Protein AF-A0ABD1VLB1-F1 (afdb_monomer_lite)

InterPro domains:
  IPR000634 Serine/threonine dehydratase, pyridoxal-phosphate-binding site [PS00165] (195-209)
  IPR001926 Tryptophan synthase beta chain-like, PALP domain [PF00291] (167-260)
  IPR036052 Tryptophan synthase beta chain-like, PALP domain superfamily [G3DSA:3.40.50.1100] (61-279)
  IPR036052 Tryptophan synthase beta chain-like, PALP domain superfamily [SSF53686] (75-280)
  IPR050214 Cysteine synthase/Cystathionine beta-synthase [PTHR10314] (166-278)

pLDDT: mean 70.91, std 27.97, range [23.25, 98.56]

Radius of gyration: 29.69 Å; chains: 1; bounding box: 82×86×82 Å

Secondary structure (DSSP, 8-state):
--------------------------------PPPPPPP---------PPPP-----------TT--HHHHHHHT-------EEEEETT--TT----EETTS---S-TTS--EEEEE-HHHHTTS-HHHHHHHHHHTTT---TTTTSTTGGGGGGT-TT--TTT---S------EEE-HHHIIIII--SS-EEE-TTSSSSSSTTHHHHHHHHHHHHHHHHTT-S--EEEE--SSHHHHHHHHHHHHHT--EEEEEEGGG--HHHHHHHHHTT-EEEEESS-GGGTTTS----SSTTTTTGGGEEE-EEETTEEE-------

Structure (mmCIF, N/CA/C/O backbone):
data_AF-A0ABD1VLB1-F1
#
_entry.id   AF-A0ABD1VLB1-F1
#
loop_
_atom_site.group_PDB
_atom_site.id
_atom_site.type_symbol
_atom_site.label_atom_id
_atom_site.label_alt_id
_atom_site.label_comp_id
_atom_site.label_asym_id
_atom_site.label_entity_id
_atom_site.label_seq_id
_atom_site.pdbx_PDB_ins_code
_atom_site.Cartn_x
_atom_site.Cartn_y
_atom_site.Cartn_z
_atom_site.occupancy
_atom_site.B_iso_or_equiv
_atom_site.auth_seq_id
_atom_site.auth_comp_id
_atom_site.auth_asym_id
_atom_site.auth_atom_id
_atom_site.pdbx_PDB_model_num
ATOM 1 N N . MET A 1 1 ? -4.307 44.635 50.634 1.00 32.38 1 MET A N 1
ATOM 2 C CA . MET A 1 1 ? -5.731 44.242 50.715 1.00 32.38 1 MET A CA 1
ATOM 3 C C . MET A 1 1 ? -5.901 43.092 49.726 1.00 32.38 1 MET A C 1
ATOM 5 O O . MET A 1 1 ? -5.737 43.337 48.544 1.00 32.38 1 MET A O 1
ATOM 9 N N . ALA A 1 2 ? -5.753 41.829 50.148 1.00 25.34 2 ALA A N 1
ATOM 10 C CA . ALA A 1 2 ? -6.803 40.964 50.728 1.00 25.34 2 ALA A CA 1
ATOM 11 C C . ALA A 1 2 ? -7.961 40.741 49.726 1.00 25.34 2 ALA A C 1
ATOM 13 O O . ALA A 1 2 ? -8.478 41.724 49.220 1.00 25.34 2 ALA A O 1
ATOM 14 N N . ALA A 1 3 ? -8.447 39.541 49.396 1.00 25.23 3 ALA A N 1
ATOM 15 C CA . ALA A 1 3 ? -8.125 38.164 49.770 1.00 25.23 3 ALA A CA 1
ATOM 16 C C . ALA A 1 3 ? -8.857 37.201 48.790 1.00 25.23 3 ALA A C 1
ATOM 18 O O . ALA A 1 3 ? -9.886 37.566 48.225 1.00 25.23 3 ALA A O 1
ATOM 19 N N . SER A 1 4 ? -8.347 35.976 48.607 1.00 25.20 4 SER A N 1
ATOM 20 C CA . SER A 1 4 ? -9.133 34.768 48.235 1.00 25.20 4 SER A CA 1
ATOM 21 C C . SER A 1 4 ? -9.835 34.207 49.507 1.00 25.20 4 SER A C 1
ATOM 23 O O . SER A 1 4 ? -9.760 34.900 50.524 1.00 25.20 4 SER A O 1
ATOM 25 N N . PRO A 1 5 ? -10.383 32.964 49.607 1.00 43.44 5 PRO A N 1
ATOM 26 C CA . PRO A 1 5 ? -10.702 31.887 48.641 1.00 43.44 5 PRO A CA 1
ATOM 27 C C . PRO A 1 5 ? -12.070 31.193 48.942 1.00 43.44 5 PRO A C 1
ATOM 29 O O . PRO A 1 5 ? -12.859 31.738 49.701 1.00 43.44 5 PRO A O 1
ATOM 32 N N . ILE A 1 6 ? -12.323 30.003 48.354 1.00 26.92 6 ILE A N 1
ATOM 33 C CA . ILE A 1 6 ? -13.074 28.797 48.831 1.00 26.92 6 ILE A CA 1
ATOM 34 C C . ILE A 1 6 ? -13.478 28.010 47.543 1.00 26.92 6 ILE A C 1
ATOM 36 O O . ILE A 1 6 ? -14.007 28.629 46.632 1.00 26.92 6 ILE A O 1
ATOM 40 N N . PHE A 1 7 ? -13.247 26.715 47.269 1.00 26.31 7 PHE A N 1
ATOM 41 C CA . PHE A 1 7 ? -12.986 25.484 48.031 1.00 26.31 7 PHE A CA 1
ATOM 42 C C . PHE A 1 7 ? -11.976 24.586 47.269 1.00 26.31 7 PHE A C 1
ATOM 44 O O . PHE A 1 7 ? -12.061 24.433 46.051 1.00 26.31 7 PHE A O 1
ATOM 51 N N . ARG A 1 8 ? -11.059 23.940 48.005 1.00 25.89 8 ARG A N 1
ATOM 52 C CA . ARG A 1 8 ? -10.262 22.770 47.579 1.00 25.89 8 ARG A CA 1
ATOM 53 C C . ARG A 1 8 ? -11.066 21.486 47.825 1.00 25.89 8 ARG A C 1
ATOM 55 O O . ARG A 1 8 ? -11.738 21.401 48.848 1.00 25.89 8 ARG A O 1
ATOM 62 N N . SER A 1 9 ? -10.876 20.450 47.008 1.00 25.88 9 SER A N 1
ATOM 63 C CA . SER A 1 9 ? -10.980 19.063 47.486 1.00 25.88 9 SER A CA 1
ATOM 64 C C . SER A 1 9 ? -9.734 18.285 47.061 1.00 25.88 9 SER A C 1
ATOM 66 O O . SER A 1 9 ? -9.244 18.420 45.941 1.00 25.88 9 SER A O 1
ATOM 68 N N . SER A 1 10 ? -9.171 17.577 48.033 1.00 26.33 10 SER A N 1
ATOM 69 C CA . SER A 1 10 ? -7.907 16.853 47.989 1.00 26.33 10 SER A CA 1
ATOM 70 C C . SER A 1 10 ? -8.180 15.352 47.910 1.00 26.33 10 SER A C 1
ATOM 72 O O . SER A 1 10 ? -9.083 14.869 48.580 1.00 26.33 10 SER A O 1
ATOM 74 N N . LEU A 1 11 ? -7.297 14.657 47.192 1.00 27.06 11 LEU A N 1
ATOM 75 C CA . LEU A 1 11 ? -6.655 13.395 47.585 1.00 27.06 11 LEU A CA 1
ATOM 76 C C . LEU A 1 11 ? -7.554 12.201 47.958 1.00 27.06 11 LEU A C 1
ATOM 78 O O . LEU A 1 11 ? -8.060 12.101 49.070 1.00 27.06 11 LEU A O 1
ATOM 82 N N . LEU A 1 12 ? -7.551 11.192 47.085 1.00 27.16 12 LEU A N 1
ATOM 83 C CA . LEU A 1 12 ? -7.692 9.787 47.472 1.00 27.16 12 LEU A CA 1
ATOM 84 C C . LEU A 1 12 ? -6.488 9.014 46.917 1.00 27.16 12 LEU A C 1
ATOM 86 O O . LEU A 1 12 ? -6.507 8.513 45.797 1.00 27.16 12 LEU A O 1
ATOM 90 N N . SER A 1 13 ? -5.421 8.958 47.717 1.00 27.66 13 SER A N 1
ATOM 91 C CA . SER A 1 13 ? -4.411 7.898 47.635 1.00 27.66 13 SER A CA 1
ATOM 92 C C . SER A 1 13 ? -4.913 6.696 48.444 1.00 27.66 13 SER A C 1
ATOM 94 O O . SER A 1 13 ? -5.406 6.901 49.555 1.00 27.66 13 SER A O 1
ATOM 96 N N . PRO A 1 14 ? -4.772 5.451 47.964 1.00 29.88 14 PRO A N 1
ATOM 97 C CA . PRO A 1 14 ? -5.125 4.276 48.749 1.00 29.88 14 PRO A CA 1
ATOM 98 C C . PRO A 1 14 ? -3.995 3.945 49.735 1.00 29.88 14 PRO A C 1
ATOM 100 O O . PRO A 1 14 ? -2.895 3.566 49.335 1.00 29.88 14 PRO A O 1
ATOM 103 N N . GLN A 1 15 ? -4.261 4.095 51.035 1.00 27.31 15 GLN A N 1
ATOM 104 C CA . GLN A 1 15 ? -3.418 3.540 52.094 1.00 27.31 15 GLN A CA 1
ATOM 105 C C . GLN A 1 15 ? -3.860 2.108 52.417 1.00 27.31 15 GLN A C 1
ATOM 107 O O . GLN A 1 15 ? -5.007 1.856 52.777 1.00 27.31 15 GLN A O 1
ATOM 112 N N . LEU A 1 16 ? -2.908 1.187 52.278 1.00 24.62 16 LEU A N 1
ATOM 113 C CA . LEU A 1 16 ? -2.944 -0.190 52.757 1.00 24.62 16 LEU A CA 1
ATOM 114 C C . LEU A 1 16 ? -2.903 -0.220 54.292 1.00 24.62 16 LEU A C 1
ATOM 116 O O . LEU A 1 16 ? -2.012 0.379 54.893 1.00 24.62 16 LEU A O 1
ATOM 120 N N . LEU A 1 17 ? -3.802 -0.988 54.910 1.00 26.53 17 LEU A N 1
ATOM 121 C CA . LEU A 1 17 ? -3.629 -1.518 56.265 1.00 26.53 17 LEU A CA 1
ATOM 122 C C . LEU A 1 17 ? -3.868 -3.041 56.262 1.00 26.53 17 LEU A C 1
ATOM 124 O O . LEU A 1 17 ? -4.648 -3.531 55.443 1.00 26.53 17 LEU A O 1
ATOM 128 N N . PRO A 1 18 ? -3.158 -3.798 57.119 1.00 28.73 18 PRO A N 1
ATOM 129 C CA . PRO A 1 18 ? -2.940 -5.231 56.951 1.00 28.73 18 PRO A CA 1
ATOM 130 C C . PRO A 1 18 ? -4.038 -6.069 57.616 1.00 28.73 18 PRO A C 1
ATOM 132 O O . PRO A 1 18 ? -4.542 -5.708 58.679 1.00 28.73 18 PRO A O 1
ATOM 135 N N . TYR A 1 19 ? -4.356 -7.234 57.043 1.00 24.16 19 TYR A N 1
ATOM 136 C CA . TYR A 1 19 ? -5.134 -8.251 57.750 1.00 24.16 19 TYR A CA 1
ATOM 137 C C . TYR A 1 19 ? -4.599 -9.664 57.509 1.00 24.16 19 TYR A C 1
ATOM 139 O O . TYR A 1 19 ? -4.147 -10.020 56.423 1.00 24.16 19 TYR A O 1
ATOM 147 N N . HIS A 1 20 ? -4.616 -10.415 58.604 1.00 25.84 20 HIS A N 1
ATOM 148 C CA . HIS A 1 20 ? -3.949 -11.678 58.862 1.00 25.84 20 HIS A CA 1
ATOM 149 C C . HIS A 1 20 ? -4.422 -12.863 58.012 1.00 25.84 20 HIS A C 1
ATOM 151 O O . HIS A 1 20 ? -5.587 -12.998 57.645 1.00 25.84 20 HIS A O 1
ATOM 157 N N . SER A 1 21 ? -3.476 -13.783 57.827 1.00 23.25 21 SER A N 1
ATOM 158 C CA . SER A 1 21 ? -3.630 -15.160 57.372 1.00 23.25 21 SER A CA 1
ATOM 159 C C . SER A 1 21 ? -4.650 -15.963 58.189 1.00 23.25 21 SER A C 1
ATOM 161 O O . SER A 1 21 ? -4.484 -16.121 59.398 1.00 23.25 21 SER A O 1
ATOM 163 N N . SER A 1 22 ? -5.612 -16.595 57.517 1.00 24.44 22 SER A N 1
ATOM 164 C CA . SER A 1 22 ? -6.104 -17.913 57.930 1.00 24.44 22 SER A CA 1
ATOM 165 C C . SER A 1 22 ? -6.607 -18.699 56.718 1.00 24.44 22 SER A C 1
ATOM 167 O O . SER A 1 22 ? -7.451 -18.260 55.943 1.00 24.44 22 SER A O 1
ATOM 169 N N . THR A 1 23 ? -5.987 -19.856 56.543 1.00 24.47 23 THR A N 1
ATOM 170 C CA . THR A 1 23 ? -6.319 -20.946 55.635 1.00 24.47 23 THR A CA 1
ATOM 171 C C . THR A 1 23 ? -7.660 -21.562 56.019 1.00 24.47 23 THR A C 1
ATOM 173 O O . THR A 1 23 ? -7.809 -21.998 57.152 1.00 24.47 23 THR A O 1
ATOM 176 N N . THR A 1 24 ? -8.600 -21.689 55.080 1.00 28.08 24 THR A N 1
ATOM 177 C CA . THR A 1 24 ? -9.495 -22.857 55.021 1.00 28.08 24 THR A CA 1
ATOM 178 C C . THR A 1 24 ? -9.972 -23.113 53.595 1.00 28.08 24 THR A C 1
ATOM 180 O O . THR A 1 24 ? -10.306 -22.216 52.828 1.00 28.08 24 THR A O 1
ATOM 183 N N . ASP A 1 25 ? -9.933 -24.396 53.287 1.00 26.25 25 ASP A N 1
ATOM 184 C CA . ASP A 1 25 ? -10.096 -25.096 52.029 1.00 26.25 25 ASP A CA 1
ATOM 185 C C . ASP A 1 25 ? -11.586 -25.384 51.779 1.00 26.25 25 ASP A C 1
ATOM 187 O O . ASP A 1 25 ? -12.207 -26.026 52.626 1.00 26.25 25 ASP A O 1
ATOM 191 N N . LYS A 1 26 ? -12.179 -24.908 50.671 1.00 28.83 26 LYS A N 1
ATOM 192 C CA . LYS A 1 26 ? -13.489 -25.382 50.170 1.00 28.83 26 LYS A CA 1
ATOM 193 C C . LYS A 1 26 ? -13.595 -25.245 48.648 1.00 28.83 26 LYS A C 1
ATOM 195 O O . LYS A 1 26 ? -13.744 -24.151 48.109 1.00 28.83 26 LYS A O 1
ATOM 200 N N . SER A 1 27 ? -13.566 -26.390 47.977 1.00 27.72 27 SER A N 1
ATOM 201 C CA . SER A 1 27 ? -13.935 -26.588 46.575 1.00 27.72 27 SER A CA 1
ATOM 202 C C . SER A 1 27 ? -15.447 -26.403 46.350 1.00 27.72 27 SER A C 1
ATOM 204 O O . SER A 1 27 ? -16.240 -26.804 47.207 1.00 27.72 27 SER A O 1
ATOM 206 N N . PRO A 1 28 ? -15.893 -25.868 45.195 1.00 31.62 28 PRO A N 1
ATOM 207 C CA . PRO A 1 28 ? -17.282 -25.985 44.778 1.00 31.62 28 PRO A CA 1
ATOM 208 C C . PRO A 1 28 ? -17.479 -27.057 43.697 1.00 31.62 28 PRO A C 1
ATOM 210 O O . PRO A 1 28 ? -16.759 -27.149 42.705 1.00 31.62 28 PRO A O 1
ATOM 213 N N . SER A 1 29 ? -18.516 -27.843 43.958 1.00 27.47 29 SER A N 1
ATOM 214 C CA . SER A 1 29 ? -19.129 -28.950 43.230 1.00 27.47 29 SER A CA 1
ATOM 215 C C . SER A 1 29 ? -19.282 -28.820 41.710 1.00 27.47 29 SER A C 1
ATOM 217 O O . SER A 1 29 ? -19.722 -27.801 41.180 1.00 27.47 29 SER A O 1
ATOM 219 N N . THR A 1 30 ? -19.065 -29.960 41.058 1.00 27.36 30 THR A N 1
ATOM 220 C CA . THR A 1 30 ? -19.379 -30.335 39.676 1.00 27.36 30 THR A CA 1
ATOM 221 C C . THR A 1 30 ? -20.833 -30.024 39.288 1.00 27.36 30 THR A C 1
ATOM 223 O O . THR A 1 30 ? -21.769 -30.538 39.898 1.00 27.36 30 THR A O 1
ATOM 226 N N . ALA A 1 31 ? -21.035 -29.223 38.240 1.00 30.12 31 ALA A N 1
ATOM 227 C CA . ALA A 1 31 ? -22.346 -29.007 37.631 1.00 30.12 31 ALA A CA 1
ATOM 228 C C . ALA A 1 31 ? -22.668 -30.1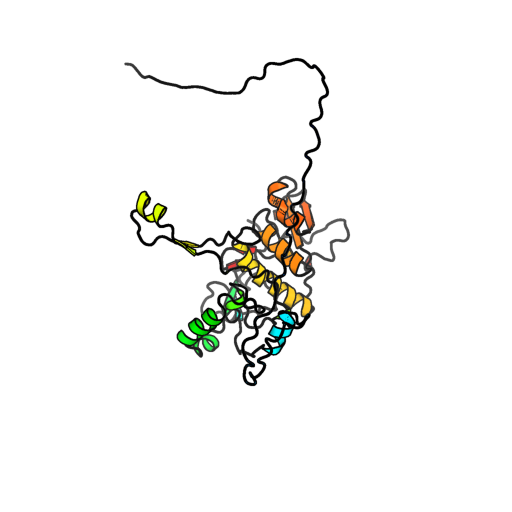44 36.643 1.00 30.12 31 ALA A C 1
ATOM 230 O O . ALA A 1 31 ? -21.953 -30.353 35.662 1.00 30.12 31 ALA A O 1
ATOM 231 N N . HIS A 1 32 ? -23.749 -30.883 36.901 1.00 28.88 32 HIS A N 1
ATOM 232 C CA . HIS A 1 32 ? -24.282 -31.905 36.001 1.00 28.88 32 HIS A CA 1
ATOM 233 C C . HIS A 1 32 ? -25.036 -31.254 34.829 1.00 28.88 32 HIS A C 1
ATOM 235 O O . HIS A 1 32 ? -26.084 -30.644 35.025 1.00 28.88 32 HIS A O 1
ATOM 241 N N . PHE A 1 33 ? -24.531 -31.426 33.606 1.00 26.44 33 PHE A N 1
ATOM 242 C CA . PHE A 1 33 ? -25.241 -31.095 32.366 1.00 26.44 33 PHE A CA 1
ATOM 243 C C . PHE A 1 33 ? -26.007 -32.327 31.860 1.00 26.44 33 PHE A C 1
ATOM 245 O O . PHE A 1 33 ? -25.409 -33.366 31.584 1.00 26.44 33 PHE A O 1
ATOM 252 N N . THR A 1 34 ? -27.329 -32.219 31.725 1.00 28.41 34 THR A N 1
ATOM 253 C CA . THR A 1 34 ? -28.189 -33.223 31.076 1.00 28.41 34 THR A CA 1
ATOM 254 C C . THR A 1 34 ? -28.468 -32.800 29.627 1.00 28.41 34 THR A C 1
ATOM 256 O O . THR A 1 34 ? -28.957 -31.691 29.411 1.00 28.41 34 THR A O 1
ATOM 259 N N . PRO A 1 35 ? -28.174 -33.632 28.609 1.00 28.30 35 PRO A N 1
ATOM 260 C CA . PRO A 1 35 ? -28.477 -33.294 27.223 1.00 28.30 35 PRO A CA 1
ATOM 261 C C . PRO A 1 35 ? -29.924 -33.664 26.862 1.00 28.30 35 PRO A C 1
ATOM 263 O O . PRO A 1 35 ? -30.369 -34.793 27.075 1.00 28.30 35 PRO A O 1
ATOM 266 N N . ILE A 1 36 ? -30.650 -32.714 26.270 1.00 30.36 36 ILE A N 1
ATOM 267 C CA . ILE A 1 36 ? -31.994 -32.910 25.714 1.00 30.36 36 ILE A CA 1
ATOM 268 C C . ILE A 1 36 ? -31.870 -33.689 24.394 1.00 30.36 36 ILE A C 1
ATOM 270 O O . ILE A 1 36 ? -31.273 -33.206 23.433 1.00 30.36 36 ILE A O 1
ATOM 274 N N . LYS A 1 37 ? -32.439 -34.900 24.338 1.00 27.36 37 LYS A N 1
ATOM 275 C CA . LYS A 1 37 ? -32.616 -35.685 23.103 1.00 27.36 37 LYS A CA 1
ATOM 276 C C . LYS A 1 37 ? -33.887 -35.226 22.386 1.00 27.36 37 LYS A C 1
ATOM 278 O O . LYS A 1 37 ? -34.972 -35.337 22.947 1.00 27.36 37 LYS A O 1
ATOM 283 N N . ALA A 1 38 ? -33.760 -34.771 21.142 1.00 27.20 38 ALA A N 1
ATOM 284 C CA . ALA A 1 38 ? -34.899 -34.548 20.257 1.00 27.20 38 ALA A CA 1
ATOM 285 C C . ALA A 1 38 ? -35.359 -35.887 19.655 1.00 27.20 38 ALA A C 1
ATOM 287 O O . ALA A 1 38 ? -34.601 -36.564 18.961 1.00 27.20 38 ALA A O 1
ATOM 288 N N . THR A 1 39 ? -36.596 -36.276 19.945 1.00 27.23 39 THR A N 1
ATOM 289 C CA . THR A 1 39 ? -37.298 -37.417 19.347 1.00 27.23 39 THR A CA 1
ATOM 290 C C . THR A 1 39 ? -38.051 -36.965 18.099 1.00 27.23 39 THR A C 1
ATOM 292 O O . THR A 1 39 ? -38.927 -36.110 18.187 1.00 27.23 39 THR A O 1
ATOM 295 N N . THR A 1 40 ? -37.746 -37.552 16.945 1.00 27.47 40 THR A N 1
ATOM 296 C CA . THR A 1 40 ? -38.545 -37.420 15.719 1.00 27.47 40 THR A CA 1
ATOM 297 C C . THR A 1 40 ? -39.660 -38.463 15.723 1.00 27.47 40 THR A C 1
ATOM 299 O O . THR A 1 40 ? -39.387 -39.657 15.604 1.00 27.47 40 THR A O 1
ATOM 302 N N . SER A 1 41 ? -40.905 -38.016 15.872 1.00 29.23 41 SER A N 1
ATOM 303 C CA . SER A 1 41 ? -42.111 -38.812 15.647 1.00 29.23 41 SER A CA 1
ATOM 304 C C . SER A 1 41 ? -42.373 -38.949 14.145 1.00 29.23 41 SER A C 1
ATOM 306 O O . SER A 1 41 ? -42.524 -37.950 13.441 1.00 29.23 41 SER A O 1
ATOM 308 N N . SER A 1 42 ? -42.403 -40.186 13.663 1.00 30.00 42 SER A N 1
ATOM 309 C CA . SER A 1 42 ? -42.829 -40.572 12.320 1.00 30.00 42 SER A CA 1
ATOM 310 C C . SER A 1 42 ? -44.340 -40.783 12.288 1.00 30.00 42 SER A C 1
ATOM 312 O O . SER A 1 42 ? -44.825 -41.611 13.053 1.00 30.00 42 SER A O 1
ATOM 314 N N . ASP A 1 43 ? -45.038 -40.127 11.363 1.00 30.62 43 ASP A N 1
ATOM 315 C CA . ASP A 1 43 ? -46.378 -40.527 10.916 1.00 30.62 43 ASP A CA 1
ATOM 316 C C . ASP A 1 43 ? -46.487 -40.443 9.376 1.00 30.62 43 ASP A C 1
ATOM 318 O O . ASP A 1 43 ? -45.675 -39.758 8.743 1.00 30.62 43 ASP A O 1
ATOM 322 N N . PRO A 1 44 ? -47.403 -41.209 8.747 1.00 31.80 44 PRO A N 1
ATOM 323 C CA . PRO A 1 44 ? -47.172 -41.791 7.429 1.00 31.80 44 PRO A CA 1
ATOM 324 C C . PRO A 1 44 ? -47.752 -41.006 6.239 1.00 31.80 44 PRO A C 1
ATOM 326 O O . PRO A 1 44 ? -48.791 -40.362 6.310 1.00 31.80 44 PRO A O 1
ATOM 329 N N . ALA A 1 45 ? -47.028 -41.159 5.127 1.00 31.28 45 ALA A N 1
ATOM 330 C CA . ALA A 1 45 ? -47.352 -40.984 3.710 1.00 31.28 45 ALA A CA 1
ATOM 331 C C . ALA A 1 45 ? -48.742 -40.448 3.301 1.00 31.28 45 ALA A C 1
ATOM 333 O O . ALA A 1 45 ? -49.737 -41.171 3.302 1.00 31.28 45 ALA A O 1
ATOM 334 N N . THR A 1 46 ? -48.726 -39.256 2.697 1.00 29.91 46 THR A N 1
ATOM 335 C CA . THR A 1 46 ? -49.719 -38.819 1.706 1.00 29.91 46 THR A CA 1
ATOM 336 C C . THR A 1 46 ? -48.966 -38.390 0.447 1.00 29.91 46 THR A C 1
ATOM 338 O O . THR A 1 46 ? -48.137 -37.485 0.498 1.00 29.91 46 THR A O 1
ATOM 341 N N . THR A 1 47 ? -49.197 -39.072 -0.675 1.00 40.19 47 THR A N 1
ATOM 342 C CA . THR A 1 47 ? -48.528 -38.824 -1.964 1.00 40.19 47 THR A CA 1
ATOM 343 C C . THR A 1 47 ? -49.261 -37.745 -2.769 1.00 40.19 47 THR A C 1
ATOM 345 O O . THR A 1 47 ? -50.464 -37.882 -2.988 1.00 40.19 47 THR A O 1
ATOM 348 N N . PRO A 1 48 ? -48.558 -36.724 -3.291 1.00 33.22 48 PRO A N 1
ATOM 349 C CA . PRO A 1 48 ? -49.008 -35.956 -4.451 1.00 33.22 48 PRO A CA 1
ATOM 350 C C . PRO A 1 48 ? -47.993 -36.032 -5.623 1.00 33.22 48 PRO A C 1
ATOM 352 O O . PRO A 1 48 ? -46.892 -36.557 -5.458 1.00 33.22 48 PRO A O 1
ATOM 355 N N . PRO A 1 49 ? -48.389 -35.612 -6.840 1.00 33.66 49 PRO A N 1
ATOM 356 C CA . PRO A 1 49 ? -48.041 -36.282 -8.096 1.00 33.66 49 PRO A CA 1
ATOM 357 C C . PRO A 1 49 ? -46.662 -35.915 -8.668 1.00 33.66 49 PRO A C 1
ATOM 359 O O . PRO A 1 49 ? -46.084 -34.878 -8.348 1.00 33.66 49 PRO A O 1
ATOM 362 N N . SER A 1 50 ? -46.160 -36.779 -9.560 1.00 33.59 50 SER A N 1
ATOM 363 C CA . SER A 1 50 ? -44.891 -36.633 -10.289 1.00 33.59 50 SER A CA 1
ATOM 364 C C . SER A 1 50 ? -44.724 -35.264 -10.968 1.00 33.59 50 SER A C 1
ATOM 366 O O . SER A 1 50 ? -45.587 -34.879 -11.761 1.00 33.59 50 SER A O 1
ATOM 368 N N . PRO A 1 51 ? -43.583 -34.572 -10.780 1.00 37.28 51 PRO A N 1
ATOM 369 C CA . PRO A 1 51 ? -43.215 -33.440 -11.617 1.00 37.28 51 PRO A CA 1
ATOM 370 C C . PRO A 1 51 ? -42.556 -33.903 -12.927 1.00 37.28 51 PRO A C 1
ATOM 372 O O . PRO A 1 51 ? -41.752 -34.835 -12.951 1.00 37.28 51 PRO A O 1
ATOM 375 N N . ALA A 1 52 ? -42.901 -33.202 -14.009 1.00 35.69 52 ALA A N 1
ATOM 376 C CA . ALA A 1 52 ? -42.294 -33.245 -15.342 1.00 35.69 52 ALA A CA 1
ATOM 377 C C . ALA A 1 52 ? -40.752 -33.085 -15.306 1.00 35.69 52 ALA A C 1
ATOM 379 O O . ALA A 1 52 ? -40.226 -32.550 -14.326 1.00 35.69 52 ALA A O 1
ATOM 380 N N . PRO A 1 53 ? -40.005 -33.507 -16.351 1.00 32.16 53 PRO A N 1
ATOM 381 C CA . PRO A 1 53 ? -38.547 -33.554 -16.304 1.00 32.16 53 PRO A CA 1
ATOM 382 C C . PRO A 1 53 ? -37.968 -32.139 -16.225 1.00 32.16 53 PRO A C 1
ATOM 384 O O . PRO A 1 53 ? -37.884 -31.417 -17.217 1.00 32.16 53 PRO A O 1
ATOM 387 N N . GLN A 1 54 ? -37.569 -31.736 -15.021 1.00 32.00 54 GLN A N 1
ATOM 388 C CA . GLN A 1 54 ? -36.791 -30.529 -14.809 1.00 32.00 54 GLN A CA 1
ATOM 389 C C . GLN A 1 54 ? -35.352 -30.807 -15.239 1.00 32.00 54 GLN A C 1
ATOM 391 O O . GLN A 1 54 ? -34.687 -31.701 -14.715 1.00 32.00 54 GLN A O 1
ATOM 396 N N . SER A 1 55 ? -34.878 -30.025 -16.205 1.00 33.16 55 SER A N 1
ATOM 397 C CA . SER A 1 55 ? -33.470 -29.925 -16.567 1.00 33.16 55 SER A CA 1
ATOM 398 C C . SER A 1 55 ? -32.649 -29.662 -15.307 1.00 33.16 55 SER A C 1
ATOM 400 O O . SER A 1 55 ? -32.749 -28.590 -14.703 1.00 33.16 55 SER A O 1
ATOM 402 N N . SER A 1 56 ? -31.847 -30.642 -14.903 1.00 30.52 56 SER A N 1
ATOM 403 C CA . SER A 1 56 ? -30.919 -30.529 -13.788 1.00 30.52 56 SER A CA 1
ATOM 404 C C . SER A 1 56 ? -29.848 -29.491 -14.124 1.00 30.52 56 SER A C 1
ATOM 406 O O . SER A 1 56 ? -28.781 -29.819 -14.646 1.00 30.52 56 SER A O 1
ATOM 408 N N . ASN A 1 57 ? -30.107 -28.226 -13.793 1.00 36.38 57 ASN A N 1
ATOM 409 C CA . ASN A 1 57 ? -29.038 -27.284 -13.510 1.00 36.38 57 ASN A CA 1
ATOM 410 C C . ASN A 1 57 ? -28.359 -27.786 -12.240 1.00 36.38 57 ASN A C 1
ATOM 412 O O . ASN A 1 57 ? -28.722 -27.416 -11.125 1.00 36.38 57 ASN A O 1
ATOM 416 N N . HIS A 1 58 ? -27.396 -28.690 -12.424 1.00 35.47 58 HIS A N 1
ATOM 417 C CA . HIS A 1 58 ? -26.415 -29.011 -11.410 1.00 35.47 58 HIS A CA 1
ATOM 418 C C . HIS A 1 58 ? -25.807 -27.687 -10.946 1.00 35.47 58 HIS A C 1
ATOM 420 O O . HIS A 1 58 ? -24.957 -27.107 -11.624 1.00 35.47 58 HIS A O 1
ATOM 426 N N . LEU A 1 59 ? -26.244 -27.214 -9.777 1.00 39.81 59 LEU A N 1
ATOM 427 C CA . LEU A 1 59 ? -25.437 -26.359 -8.926 1.00 39.81 59 LEU A CA 1
ATOM 428 C C . LEU A 1 59 ? -24.105 -27.091 -8.797 1.00 39.81 59 LEU A C 1
ATOM 430 O O . LEU A 1 59 ? -24.020 -28.124 -8.129 1.00 39.81 59 LEU A O 1
ATOM 434 N N . LYS A 1 60 ? -23.096 -26.629 -9.545 1.00 39.34 60 LYS A N 1
ATOM 435 C CA . LYS A 1 60 ? -21.739 -27.155 -9.465 1.00 39.34 60 LYS A CA 1
ATOM 436 C C . LYS A 1 60 ? -21.291 -26.929 -8.033 1.00 39.34 60 LYS A C 1
ATOM 438 O O . LYS A 1 60 ? -20.872 -25.835 -7.665 1.00 39.34 60 LYS A O 1
ATOM 443 N N . HIS A 1 61 ? -21.420 -27.977 -7.231 1.00 38.69 61 HIS A N 1
ATOM 444 C CA . HIS A 1 61 ? -20.762 -28.103 -5.952 1.00 38.69 61 HIS A CA 1
ATOM 445 C C . HIS A 1 61 ? -19.302 -27.721 -6.198 1.00 38.69 61 HIS A C 1
ATOM 447 O O . HIS A 1 61 ? -18.648 -28.328 -7.051 1.00 38.69 61 HIS A O 1
ATOM 453 N N . ARG A 1 62 ? -18.843 -26.641 -5.553 1.00 41.41 62 ARG A N 1
ATOM 454 C CA . ARG A 1 62 ? -17.488 -26.101 -5.701 1.00 41.41 62 ARG A CA 1
ATOM 455 C C . ARG A 1 62 ? -16.524 -27.279 -5.554 1.00 41.41 62 ARG A C 1
ATOM 457 O O . ARG A 1 62 ? -16.479 -27.887 -4.484 1.00 41.41 62 ARG A O 1
ATOM 464 N N . ARG A 1 63 ? -15.856 -27.676 -6.646 1.00 43.88 63 ARG A N 1
ATOM 465 C CA . ARG A 1 63 ? -14.846 -28.737 -6.590 1.00 43.88 63 ARG A CA 1
ATOM 466 C C . ARG A 1 63 ? -13.823 -28.300 -5.549 1.00 43.88 63 ARG A C 1
ATOM 468 O O . ARG A 1 63 ? -13.376 -27.155 -5.564 1.00 43.88 63 ARG A O 1
ATOM 475 N N . SER A 1 64 ? -13.509 -29.197 -4.626 1.00 50.19 64 SER A N 1
ATOM 476 C CA . SER A 1 64 ? -12.354 -29.027 -3.758 1.00 50.19 64 SER A CA 1
ATOM 477 C C . SER A 1 64 ? -11.117 -28.794 -4.641 1.00 50.19 64 SER A C 1
ATOM 479 O O . SER A 1 64 ? -10.870 -29.604 -5.534 1.00 50.19 64 SER A O 1
ATOM 481 N N . ALA A 1 65 ? -10.385 -27.706 -4.371 1.00 48.19 65 ALA A N 1
ATOM 482 C CA . ALA A 1 65 ? -8.995 -27.447 -4.773 1.00 48.19 65 ALA A CA 1
ATOM 483 C C . ALA A 1 65 ? -8.658 -26.748 -6.115 1.00 48.19 65 ALA A C 1
ATOM 485 O O . ALA A 1 65 ? -7.632 -27.074 -6.696 1.00 48.19 65 ALA A O 1
ATOM 486 N N . ASP A 1 66 ? -9.388 -25.709 -6.537 1.00 52.16 66 ASP A N 1
ATOM 487 C CA . ASP A 1 66 ? -8.738 -24.639 -7.326 1.00 52.16 66 ASP A CA 1
ATOM 488 C C . ASP A 1 66 ? -8.439 -23.469 -6.370 1.00 52.16 66 ASP A C 1
ATOM 490 O O . ASP A 1 66 ? -9.360 -22.904 -5.769 1.00 52.16 66 ASP A O 1
ATOM 494 N N . ASN A 1 67 ? -7.160 -23.123 -6.169 1.00 80.69 67 ASN A N 1
ATOM 495 C CA . ASN A 1 67 ? -6.787 -21.950 -5.376 1.00 80.69 67 ASN A CA 1
ATOM 496 C C . ASN A 1 67 ? -7.295 -20.696 -6.108 1.00 80.69 67 ASN A C 1
ATOM 498 O O . ASN A 1 67 ? -7.189 -20.607 -7.331 1.00 80.69 67 ASN A O 1
ATOM 502 N N . ILE A 1 68 ? -7.803 -19.696 -5.383 1.00 79.75 68 ILE A N 1
ATOM 503 C CA . ILE A 1 68 ? -8.210 -18.404 -5.966 1.00 79.75 68 ILE A CA 1
ATOM 504 C C . ILE A 1 68 ? -7.100 -17.777 -6.829 1.00 79.75 68 ILE A C 1
ATOM 506 O O . ILE A 1 68 ? -7.393 -17.067 -7.787 1.00 79.75 68 ILE A O 1
ATOM 510 N N . ARG A 1 69 ? -5.829 -18.089 -6.533 1.00 79.62 69 ARG A N 1
ATOM 511 C CA . ARG A 1 69 ? -4.666 -17.714 -7.349 1.00 79.62 69 ARG A CA 1
ATOM 512 C C . ARG A 1 69 ? -4.608 -18.448 -8.694 1.00 79.62 69 ARG A C 1
ATOM 514 O O . ARG A 1 69 ? -4.340 -17.815 -9.709 1.00 79.62 69 ARG A O 1
ATOM 521 N N . ASP A 1 70 ? -4.905 -19.748 -8.728 1.00 78.94 70 ASP A N 1
ATOM 522 C CA . ASP A 1 70 ? -4.953 -20.531 -9.974 1.00 78.94 70 ASP A CA 1
ATOM 523 C C . ASP A 1 70 ? -6.089 -20.048 -10.889 1.00 78.94 70 ASP A C 1
ATOM 525 O O . ASP A 1 70 ? -5.944 -19.981 -12.109 1.00 78.94 70 ASP A O 1
ATOM 529 N N . GLU A 1 71 ? -7.228 -19.673 -10.301 1.00 74.38 71 GLU A N 1
ATOM 530 C CA . GLU A 1 71 ? -8.332 -19.047 -11.029 1.00 74.38 71 GLU A CA 1
ATOM 531 C C . GLU A 1 71 ? -7.927 -17.688 -11.609 1.00 74.38 71 GLU A C 1
ATOM 533 O O . GLU A 1 71 ? -8.145 -17.447 -12.796 1.00 74.38 71 GLU A O 1
ATOM 538 N N . ALA A 1 72 ? -7.261 -16.843 -10.818 1.00 74.69 72 ALA A N 1
ATOM 539 C CA . ALA A 1 72 ? -6.772 -15.544 -11.273 1.00 74.69 72 ALA A CA 1
ATOM 540 C C . ALA A 1 72 ? -5.797 -15.653 -12.456 1.00 74.69 72 ALA A C 1
ATOM 542 O O . ALA A 1 72 ? -5.909 -14.876 -13.406 1.00 74.69 72 ALA A O 1
ATOM 543 N N . ARG A 1 73 ? -4.895 -16.648 -12.458 1.00 75.12 73 ARG A N 1
ATOM 544 C CA . ARG A 1 73 ? -3.959 -16.879 -13.577 1.00 75.12 73 ARG A CA 1
ATOM 545 C C . ARG A 1 73 ? -4.667 -17.102 -14.912 1.00 75.12 73 ARG A C 1
ATOM 547 O O . ARG A 1 73 ? -4.178 -16.651 -15.942 1.00 75.12 73 ARG A O 1
ATOM 554 N N . ARG A 1 74 ? -5.832 -17.759 -14.910 1.00 69.62 74 ARG A N 1
ATOM 555 C CA . ARG A 1 74 ? -6.608 -18.039 -16.134 1.00 69.62 74 ARG A CA 1
ATOM 556 C C . ARG A 1 74 ? -7.274 -16.798 -16.732 1.00 69.62 74 ARG A C 1
ATOM 558 O O . ARG A 1 74 ? -7.630 -16.815 -17.906 1.00 69.62 74 ARG A O 1
ATOM 565 N N . HIS A 1 75 ? -7.443 -15.742 -15.940 1.00 63.62 75 HIS A N 1
ATOM 566 C CA . HIS A 1 75 ? -8.166 -14.527 -16.316 1.00 63.62 75 HIS A CA 1
ATOM 567 C C . HIS A 1 75 ? -7.267 -13.287 -16.417 1.00 63.62 75 HIS A C 1
ATOM 569 O O . HIS A 1 75 ? -7.779 -12.170 -16.491 1.00 63.62 75 HIS A O 1
ATOM 575 N N . ASN A 1 76 ? -5.940 -13.460 -16.431 1.00 64.38 76 ASN A N 1
ATOM 576 C CA . ASN A 1 76 ? -5.002 -12.343 -16.486 1.00 64.38 76 ASN A CA 1
ATOM 577 C C . ASN A 1 76 ? -5.024 -11.705 -17.889 1.00 64.38 76 ASN A C 1
ATOM 579 O O . ASN A 1 76 ? -4.410 -12.205 -18.831 1.00 64.38 76 ASN A O 1
ATOM 583 N N . ALA A 1 77 ? -5.790 -10.625 -18.044 1.00 62.97 77 ALA A N 1
ATOM 584 C CA . ALA A 1 77 ? -5.814 -9.835 -19.267 1.00 62.97 77 ALA A CA 1
ATOM 585 C C . ALA A 1 77 ? -4.567 -8.944 -19.317 1.00 62.97 77 ALA A C 1
ATOM 587 O O . ALA A 1 77 ? -4.299 -8.184 -18.387 1.00 62.97 77 ALA A O 1
ATOM 588 N N . ALA A 1 78 ? -3.806 -9.031 -20.408 1.00 62.09 78 ALA A N 1
ATOM 589 C CA . ALA A 1 78 ? -2.672 -8.146 -20.625 1.00 62.09 78 ALA A CA 1
ATOM 590 C C . ALA A 1 78 ? -3.177 -6.714 -20.859 1.00 62.09 78 ALA A C 1
ATOM 592 O O . ALA A 1 78 ? -3.935 -6.451 -21.797 1.00 62.09 78 ALA A O 1
ATOM 593 N N . HIS A 1 79 ? -2.745 -5.787 -20.009 1.00 71.12 79 HIS A N 1
ATOM 594 C CA . HIS A 1 79 ? -2.959 -4.359 -20.193 1.00 71.12 79 HIS A CA 1
ATOM 595 C C . HIS A 1 79 ? -1.609 -3.656 -20.337 1.00 71.12 79 HIS A C 1
ATOM 597 O O . HIS A 1 79 ? -0.669 -3.970 -19.614 1.00 71.12 79 HIS A O 1
ATOM 603 N N . ASN A 1 80 ? -1.527 -2.674 -21.237 1.00 86.75 80 ASN A N 1
ATOM 604 C CA . ASN A 1 80 ? -0.310 -1.887 -21.481 1.00 86.75 80 ASN A CA 1
ATOM 605 C C . ASN A 1 80 ? -0.172 -0.715 -20.492 1.00 86.75 80 ASN A C 1
ATOM 607 O O . ASN A 1 80 ? 0.159 0.397 -20.896 1.00 86.75 80 ASN A O 1
ATOM 611 N N . PHE A 1 81 ? -0.498 -0.930 -19.220 1.00 93.25 81 PHE A N 1
ATOM 612 C CA . PHE A 1 81 ? -0.282 0.075 -18.182 1.00 93.25 81 PHE A CA 1
ATOM 613 C C . PHE A 1 81 ? 1.110 -0.114 -17.587 1.00 93.25 81 PHE A C 1
ATOM 615 O O . PHE A 1 81 ? 1.546 -1.245 -17.386 1.00 93.25 81 PHE A O 1
ATOM 622 N N . SER A 1 82 ? 1.786 0.986 -17.281 1.00 93.69 82 SER A N 1
ATOM 623 C CA . SER A 1 82 ? 3.115 0.971 -16.678 1.00 93.69 82 SER A CA 1
ATOM 624 C C . SER A 1 82 ? 3.265 2.094 -15.661 1.00 93.69 82 SER A C 1
ATOM 626 O O . SER A 1 82 ? 2.475 3.048 -15.629 1.00 93.69 82 SER A O 1
ATOM 628 N N . ALA A 1 83 ? 4.267 1.954 -14.801 1.00 91.81 83 ALA A N 1
ATOM 629 C CA . ALA A 1 83 ? 4.665 2.991 -13.863 1.00 91.81 83 ALA A CA 1
ATOM 630 C C . ALA A 1 83 ? 6.183 2.977 -13.658 1.00 91.81 83 ALA A C 1
ATOM 632 O O . ALA A 1 83 ? 6.849 1.968 -13.872 1.00 91.81 83 ALA A O 1
ATOM 633 N N . LYS A 1 84 ? 6.742 4.119 -13.263 1.00 92.12 84 LYS A N 1
ATOM 634 C CA . LYS A 1 84 ? 8.186 4.316 -13.089 1.00 92.12 84 LYS A CA 1
ATOM 635 C C . LYS A 1 84 ? 8.470 5.259 -11.927 1.00 92.12 84 LYS A C 1
ATOM 637 O O . LYS A 1 84 ? 7.623 6.084 -11.588 1.00 92.12 84 LYS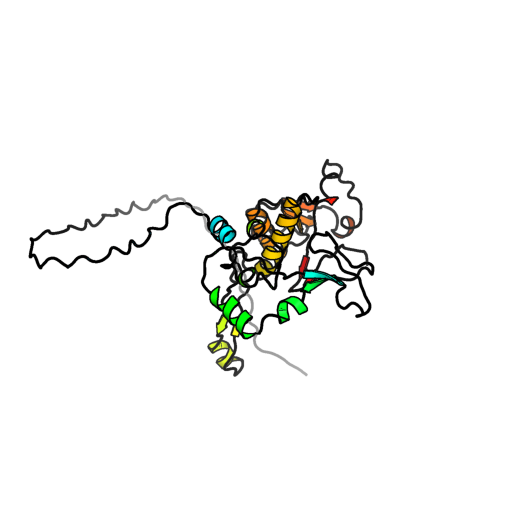 A O 1
ATOM 642 N N . TYR A 1 85 ? 9.664 5.174 -11.351 1.00 90.25 85 TYR A N 1
ATOM 643 C CA . TYR A 1 85 ? 10.115 6.182 -10.396 1.00 90.25 85 TYR A CA 1
ATOM 644 C C . TYR A 1 85 ? 10.597 7.431 -11.136 1.00 90.25 85 TYR A C 1
ATOM 646 O O . TYR A 1 85 ? 11.317 7.331 -12.133 1.00 90.25 85 TYR A O 1
ATOM 654 N N . VAL A 1 86 ? 10.235 8.604 -10.626 1.00 90.25 86 VAL A N 1
ATOM 655 C CA . VAL A 1 86 ? 10.704 9.920 -11.087 1.00 90.25 86 VAL A CA 1
ATOM 656 C C . VAL A 1 86 ? 11.073 10.781 -9.880 1.00 90.25 86 VAL A C 1
ATOM 658 O O . VAL A 1 86 ? 10.531 10.548 -8.803 1.00 90.25 86 VAL A O 1
ATOM 661 N N . PRO A 1 87 ? 11.972 11.772 -9.987 1.00 89.94 87 PRO A N 1
ATOM 662 C CA . PRO A 1 87 ? 12.240 12.658 -8.861 1.00 89.94 87 PRO A CA 1
ATOM 663 C C . PRO A 1 87 ? 10.990 13.458 -8.475 1.00 89.94 87 PRO A C 1
ATOM 665 O O . PRO A 1 87 ? 10.289 14.006 -9.329 1.00 89.94 87 PRO A O 1
ATOM 668 N N . PHE A 1 88 ? 10.711 13.520 -7.177 1.00 87.06 88 PHE A N 1
ATOM 669 C CA . PHE A 1 88 ? 9.568 14.241 -6.633 1.00 87.06 88 PHE A CA 1
ATOM 670 C C . PHE A 1 88 ? 9.705 15.742 -6.914 1.00 87.06 88 PHE A C 1
ATOM 672 O O . PHE A 1 88 ? 10.743 16.335 -6.618 1.00 87.06 88 PHE A O 1
ATOM 679 N N . ASN A 1 89 ? 8.658 16.357 -7.476 1.00 81.00 89 ASN A N 1
ATOM 680 C CA . ASN A 1 89 ? 8.647 17.768 -7.887 1.00 81.00 89 ASN A CA 1
ATOM 681 C C . ASN A 1 89 ? 9.857 18.178 -8.751 1.00 81.00 89 ASN A C 1
ATOM 683 O O . ASN A 1 89 ? 10.366 19.293 -8.624 1.00 81.00 89 ASN A O 1
ATOM 687 N N . ALA A 1 90 ? 10.336 17.280 -9.618 1.00 73.31 90 ALA A N 1
ATOM 688 C CA . ALA A 1 90 ? 11.398 17.612 -10.559 1.00 73.31 90 ALA A CA 1
ATOM 689 C C . ALA A 1 90 ? 10.981 18.746 -11.508 1.00 73.31 90 ALA A C 1
ATOM 691 O O . ALA A 1 90 ? 9.808 18.888 -11.861 1.00 73.31 90 ALA A O 1
ATOM 692 N N . ASP A 1 91 ? 11.970 19.502 -11.982 1.00 74.81 91 ASP A N 1
ATOM 693 C CA . ASP A 1 91 ? 11.802 20.387 -13.132 1.00 74.81 91 ASP A CA 1
ATOM 694 C C . ASP A 1 91 ? 11.248 19.574 -14.328 1.00 74.81 91 ASP A C 1
ATOM 696 O O . ASP A 1 91 ? 11.747 18.470 -14.574 1.00 74.81 91 ASP A O 1
ATOM 700 N N . PRO A 1 92 ? 10.255 20.079 -15.089 1.00 70.62 92 PRO A N 1
ATOM 701 C CA . PRO A 1 92 ? 9.725 19.416 -16.287 1.00 70.62 92 PRO A CA 1
ATOM 702 C C . PRO A 1 92 ? 10.778 19.023 -17.334 1.00 70.62 92 PRO A C 1
ATOM 704 O O . PRO A 1 92 ? 10.510 18.192 -18.198 1.00 70.62 92 PRO A O 1
ATOM 707 N N . THR A 1 93 ? 11.965 19.628 -17.285 1.00 73.31 93 THR A N 1
ATOM 708 C CA . THR A 1 93 ? 13.108 19.303 -18.150 1.00 73.31 93 THR A CA 1
ATOM 709 C C . THR A 1 93 ? 13.925 18.099 -17.670 1.00 73.31 93 THR A C 1
ATOM 711 O O . THR A 1 93 ? 14.766 17.590 -18.416 1.00 73.31 93 THR A O 1
ATOM 714 N N . SER A 1 94 ? 13.686 17.610 -16.449 1.00 76.62 94 SER A N 1
ATOM 715 C CA . SER A 1 94 ? 14.351 16.424 -15.918 1.00 76.62 94 SER A CA 1
ATOM 716 C C . SER A 1 94 ? 13.915 15.176 -16.682 1.00 76.62 94 SER A C 1
ATOM 718 O O . SER A 1 94 ? 12.739 14.823 -16.739 1.00 76.62 94 SER A O 1
ATOM 720 N N . THR A 1 95 ? 14.889 14.475 -17.255 1.00 83.50 95 THR A N 1
ATOM 721 C CA . THR A 1 95 ? 14.693 13.194 -17.956 1.00 83.50 95 THR A CA 1
ATOM 722 C C . THR A 1 95 ? 14.967 11.991 -17.054 1.00 83.50 95 THR A C 1
ATOM 724 O O . THR A 1 95 ? 14.944 10.844 -17.504 1.00 83.50 95 THR A O 1
ATOM 727 N N . GLU A 1 96 ? 15.246 12.240 -15.774 1.00 89.38 96 GLU A N 1
ATOM 728 C CA . GLU A 1 96 ? 15.568 11.204 -14.807 1.00 89.38 96 GLU A CA 1
ATOM 729 C C . GLU A 1 96 ? 14.342 10.329 -14.527 1.00 89.38 96 GLU A C 1
ATOM 731 O O . GLU A 1 96 ? 13.297 10.804 -14.085 1.00 89.38 96 GLU A O 1
ATOM 736 N N . SER A 1 97 ? 14.479 9.031 -14.783 1.00 90.25 97 SER A N 1
ATOM 737 C CA . SER A 1 97 ? 13.490 8.034 -14.395 1.00 90.25 97 SER A CA 1
ATOM 738 C C . SER A 1 97 ? 14.149 6.678 -14.189 1.00 90.25 97 SER A C 1
ATOM 740 O O . SER A 1 97 ? 15.196 6.404 -14.779 1.00 90.25 97 SER A O 1
ATOM 742 N N . TYR A 1 98 ? 13.526 5.851 -13.355 1.00 88.50 98 TYR A N 1
ATOM 743 C CA . TYR A 1 98 ? 14.006 4.517 -13.000 1.00 88.50 98 TYR A CA 1
ATOM 744 C C . TYR A 1 98 ? 12.882 3.502 -13.129 1.00 88.50 98 TYR A C 1
ATOM 746 O O . TYR A 1 98 ? 11.707 3.824 -12.927 1.00 88.50 98 TYR A O 1
ATOM 754 N N . SER A 1 99 ? 13.245 2.265 -13.450 1.00 89.31 99 SER A N 1
ATOM 755 C CA . SER A 1 99 ? 12.274 1.173 -13.434 1.00 89.31 99 SER A CA 1
ATOM 756 C C . SER A 1 99 ? 11.844 0.880 -11.996 1.00 89.31 99 SER A C 1
ATOM 758 O O . SER A 1 99 ? 12.646 0.978 -11.069 1.00 89.31 99 SER A O 1
ATOM 760 N N . LEU A 1 100 ? 10.594 0.451 -11.802 1.00 86.44 100 LEU A N 1
ATOM 761 C CA . LEU A 1 100 ? 10.140 -0.060 -10.503 1.00 86.44 100 LEU A CA 1
ATOM 762 C C . LEU A 1 100 ? 10.890 -1.333 -10.076 1.00 86.44 100 LEU A C 1
ATOM 764 O O . LEU A 1 100 ? 10.872 -1.702 -8.901 1.00 86.44 100 LEU A O 1
ATOM 768 N N . ASP A 1 101 ? 11.563 -1.999 -11.019 1.00 85.94 101 ASP A N 1
ATOM 769 C CA . ASP A 1 101 ? 12.385 -3.178 -10.756 1.00 85.94 101 ASP A CA 1
ATOM 770 C C . ASP A 1 101 ? 13.827 -2.830 -10.304 1.00 85.94 101 ASP A C 1
ATOM 772 O O . ASP A 1 101 ? 14.648 -3.728 -10.077 1.00 85.94 101 ASP A O 1
ATOM 776 N N . GLU A 1 102 ? 14.153 -1.537 -10.184 1.00 82.19 102 GLU A N 1
ATOM 777 C CA . GLU A 1 102 ? 15.430 -1.029 -9.676 1.00 82.19 102 GLU A CA 1
ATOM 778 C C . GLU A 1 102 ? 15.327 -0.636 -8.197 1.00 82.19 102 GLU A C 1
ATOM 780 O O . GLU A 1 102 ? 14.324 -0.098 -7.732 1.00 82.19 102 GLU A O 1
ATOM 785 N N . ILE A 1 103 ? 16.397 -0.890 -7.440 1.00 80.56 103 ILE A N 1
ATOM 786 C CA . ILE A 1 103 ? 16.492 -0.495 -6.032 1.00 80.56 103 ILE A CA 1
ATOM 787 C C . ILE A 1 103 ? 17.162 0.880 -5.984 1.00 80.56 103 ILE A C 1
ATOM 789 O O . ILE A 1 103 ? 18.390 0.978 -5.976 1.00 80.56 103 ILE A O 1
ATOM 793 N N . VAL A 1 104 ? 16.351 1.938 -5.977 1.00 81.31 104 VAL A N 1
ATOM 794 C CA . VAL A 1 104 ? 16.810 3.333 -5.939 1.00 81.31 104 VAL A CA 1
ATOM 795 C C . VAL A 1 104 ? 16.170 4.045 -4.750 1.00 81.31 104 VAL A C 1
ATOM 797 O O . VAL A 1 104 ? 14.961 3.974 -4.554 1.00 81.31 104 VAL A O 1
ATOM 800 N N . TYR A 1 105 ? 16.997 4.714 -3.944 1.00 76.50 105 TYR A N 1
ATOM 801 C CA . TYR A 1 105 ? 16.566 5.368 -2.701 1.00 76.50 105 TYR A CA 1
ATOM 802 C C . TYR A 1 105 ? 16.366 6.879 -2.878 1.00 76.50 105 TYR A C 1
ATOM 804 O O . TYR A 1 105 ? 15.488 7.474 -2.263 1.00 76.50 105 TYR A O 1
ATOM 812 N N . ARG A 1 106 ? 17.184 7.508 -3.725 1.00 79.81 106 ARG A N 1
ATOM 813 C CA . ARG A 1 106 ? 17.182 8.951 -3.976 1.00 79.81 106 ARG A CA 1
ATOM 814 C C . ARG A 1 106 ? 17.395 9.220 -5.458 1.00 79.81 106 ARG A C 1
ATOM 816 O O . ARG A 1 106 ? 18.000 8.403 -6.153 1.00 79.81 106 ARG A O 1
ATOM 823 N N . SER A 1 107 ? 16.941 10.379 -5.920 1.00 85.56 107 SER A N 1
ATOM 824 C CA . SER A 1 107 ? 17.330 10.889 -7.234 1.00 85.56 107 SER A CA 1
ATOM 825 C C . SER A 1 107 ? 18.840 11.162 -7.299 1.00 85.56 107 SER A C 1
ATOM 827 O O . SER A 1 107 ? 19.528 11.211 -6.275 1.00 85.56 107 SER A O 1
ATOM 829 N N . ARG A 1 108 ? 19.372 11.437 -8.493 1.00 85.12 108 ARG A N 1
ATOM 830 C CA . ARG A 1 108 ? 20.772 11.866 -8.682 1.00 85.12 108 ARG A CA 1
ATOM 831 C C . ARG A 1 108 ? 21.097 13.151 -7.927 1.00 85.12 108 ARG A C 1
ATOM 833 O O . ARG A 1 108 ? 22.246 13.364 -7.560 1.00 85.12 108 ARG A O 1
ATOM 840 N N . SER A 1 109 ? 20.094 13.994 -7.690 1.00 82.94 109 SER A N 1
ATOM 841 C CA . SER A 1 109 ? 20.204 15.212 -6.882 1.00 82.94 109 SER A CA 1
ATOM 842 C C . SER A 1 109 ? 20.061 14.973 -5.372 1.00 82.94 109 SER A C 1
ATOM 844 O O . SER A 1 109 ? 20.118 15.929 -4.605 1.00 82.94 109 SER A O 1
ATOM 846 N N . GLY A 1 110 ? 19.864 13.727 -4.928 1.00 81.69 110 GLY A N 1
ATOM 847 C CA . GLY A 1 110 ? 19.645 13.380 -3.521 1.00 81.69 110 GLY A CA 1
ATOM 848 C C . GLY A 1 110 ? 18.210 13.607 -3.027 1.00 81.69 110 GLY A C 1
ATOM 849 O O . GLY A 1 110 ? 17.938 13.426 -1.839 1.00 81.69 110 GLY A O 1
ATOM 850 N N . GLY A 1 111 ? 17.290 13.992 -3.913 1.00 83.69 111 GLY A N 1
ATOM 851 C CA . GLY A 1 111 ? 15.881 14.229 -3.604 1.00 83.69 111 GLY A CA 1
ATOM 852 C C . GLY A 1 111 ? 15.057 12.946 -3.476 1.00 83.69 111 GLY A C 1
ATOM 853 O O . GLY A 1 111 ? 15.521 11.846 -3.786 1.00 83.69 111 GLY A O 1
ATOM 854 N N . LEU A 1 112 ? 13.814 13.105 -3.016 1.00 85.69 112 LEU A N 1
ATOM 855 C CA . LEU A 1 112 ? 12.832 12.020 -2.947 1.00 85.69 112 LEU A CA 1
ATOM 856 C C . LEU A 1 112 ? 12.398 11.577 -4.350 1.00 85.69 112 LEU A C 1
ATOM 858 O O . LEU A 1 112 ? 12.491 12.338 -5.315 1.00 85.69 112 LEU A O 1
ATOM 862 N N . LEU A 1 113 ? 11.896 10.349 -4.443 1.00 86.31 113 LEU A N 1
ATOM 863 C CA . LEU A 1 113 ? 11.285 9.799 -5.649 1.00 86.31 113 LEU A CA 1
ATOM 864 C C . LEU A 1 113 ? 9.763 9.728 -5.481 1.00 86.31 113 LEU A C 1
ATOM 866 O O . LEU A 1 113 ? 9.254 9.582 -4.372 1.00 86.31 113 LEU A O 1
ATOM 870 N N . ASP A 1 114 ? 9.054 9.800 -6.598 1.00 89.12 114 ASP A N 1
ATOM 871 C CA . ASP A 1 114 ? 7.619 9.586 -6.721 1.00 89.12 114 ASP A CA 1
ATOM 872 C C . ASP A 1 114 ? 7.338 8.486 -7.751 1.00 89.12 114 ASP A C 1
ATOM 874 O O . ASP A 1 114 ? 8.168 8.209 -8.622 1.00 89.12 114 ASP A O 1
ATOM 878 N N . VAL A 1 115 ? 6.170 7.853 -7.660 1.00 89.94 115 VAL A N 1
ATOM 879 C CA . VAL A 1 115 ? 5.719 6.855 -8.636 1.00 89.94 115 VAL A CA 1
ATOM 880 C C . VAL A 1 115 ? 4.828 7.539 -9.661 1.00 89.94 115 VAL A C 1
ATOM 882 O O . VAL A 1 115 ? 3.723 7.981 -9.359 1.00 89.94 115 VAL A O 1
ATOM 885 N N . GLN A 1 116 ? 5.293 7.587 -10.906 1.00 91.69 116 GLN A N 1
ATOM 886 C CA . GLN A 1 116 ? 4.542 8.148 -12.018 1.00 91.69 116 GLN A CA 1
ATOM 887 C C . GLN A 1 116 ? 3.984 7.034 -12.902 1.00 91.69 116 GLN A C 1
ATOM 889 O O . GLN A 1 116 ? 4.732 6.229 -13.457 1.00 91.69 116 GLN A O 1
ATOM 894 N N . HIS A 1 117 ? 2.664 7.026 -13.069 1.00 92.44 117 HIS A N 1
ATOM 895 C CA . HIS A 1 117 ? 1.968 6.143 -14.004 1.00 92.44 117 HIS A CA 1
ATOM 896 C C . HIS A 1 117 ? 1.974 6.713 -15.427 1.00 92.44 117 HIS A C 1
ATOM 898 O O . HIS A 1 117 ? 1.986 7.932 -15.618 1.00 92.44 117 HIS A O 1
ATOM 904 N N . ASP A 1 118 ? 1.893 5.835 -16.429 1.00 93.44 118 ASP A N 1
ATOM 905 C CA . ASP A 1 118 ? 1.624 6.230 -17.813 1.00 93.44 118 ASP A CA 1
ATOM 906 C C . ASP A 1 118 ? 0.188 6.768 -17.949 1.00 93.44 118 ASP A C 1
ATOM 908 O O . ASP A 1 118 ? -0.785 6.041 -18.183 1.00 93.44 118 ASP A O 1
ATOM 912 N N . MET A 1 119 ? 0.060 8.084 -17.787 1.00 94.25 119 MET A N 1
ATOM 913 C CA . MET A 1 119 ? -1.217 8.780 -17.893 1.00 94.25 119 MET A CA 1
ATOM 914 C C . MET A 1 119 ? -1.786 8.756 -19.315 1.00 94.25 119 MET A C 1
ATOM 916 O O . MET A 1 119 ? -3.005 8.855 -19.461 1.00 94.25 119 MET A O 1
ATOM 920 N N . ASP A 1 120 ? -0.957 8.609 -20.350 1.00 94.75 120 ASP A N 1
ATOM 921 C CA . ASP A 1 120 ? -1.421 8.541 -21.737 1.00 94.75 120 ASP A CA 1
ATOM 922 C C . ASP A 1 120 ? -2.083 7.190 -22.016 1.00 94.75 120 ASP A C 1
ATOM 924 O O . ASP A 1 120 ? -3.117 7.130 -22.685 1.00 94.75 120 ASP A O 1
ATOM 928 N N . ALA A 1 121 ? -1.557 6.102 -21.447 1.00 94.81 121 ALA A N 1
ATOM 929 C CA . ALA A 1 121 ? -2.212 4.798 -21.474 1.00 94.81 121 ALA A CA 1
ATOM 930 C C . ALA A 1 121 ? -3.519 4.790 -20.664 1.00 94.81 121 ALA A C 1
ATOM 932 O O . ALA A 1 121 ? -4.537 4.298 -21.158 1.00 94.81 121 ALA A O 1
ATOM 933 N N . LEU A 1 122 ? -3.523 5.360 -19.453 1.00 94.25 122 LEU A N 1
ATOM 934 C CA . LEU A 1 122 ? -4.707 5.381 -18.583 1.00 94.25 122 LEU A CA 1
ATOM 935 C C . LEU A 1 122 ? -5.862 6.213 -19.164 1.00 94.25 122 LEU A C 1
ATOM 937 O O . LEU A 1 122 ? -7.020 5.805 -19.060 1.00 94.25 122 LEU A O 1
ATOM 941 N N . LYS A 1 123 ? -5.562 7.344 -19.819 1.00 95.62 123 LYS A N 1
ATOM 942 C CA . LYS A 1 123 ? -6.560 8.239 -20.437 1.00 95.62 123 LYS A CA 1
ATOM 943 C C . LYS A 1 123 ? -7.248 7.661 -21.675 1.00 95.62 123 LYS A C 1
ATOM 945 O O . LYS A 1 123 ? -8.278 8.194 -22.080 1.00 95.62 123 LYS A O 1
ATOM 950 N N . LYS A 1 124 ? -6.728 6.578 -22.271 1.00 95.94 124 LYS A N 1
ATOM 951 C CA . LYS A 1 124 ? -7.417 5.856 -23.363 1.00 95.94 124 LYS A CA 1
ATOM 952 C C . LYS A 1 124 ? -8.746 5.254 -22.908 1.00 95.94 124 LYS A C 1
ATOM 954 O O . LYS A 1 124 ? -9.603 4.973 -23.740 1.00 95.94 124 LYS A O 1
ATOM 959 N N . PHE A 1 125 ? -8.904 5.059 -21.603 1.00 94.25 125 PHE A N 1
ATOM 960 C CA . PHE A 1 125 ? -10.124 4.588 -20.980 1.00 94.25 125 PHE A CA 1
ATOM 961 C C . PHE A 1 125 ? -10.816 5.753 -20.278 1.00 94.25 125 PHE A C 1
ATOM 963 O O . PHE A 1 125 ? -10.198 6.482 -19.499 1.00 94.25 125 PHE A O 1
ATOM 970 N N . ASP A 1 126 ? -12.103 5.935 -20.557 1.00 96.00 126 ASP A N 1
ATOM 971 C CA . ASP A 1 126 ? -12.862 7.039 -19.984 1.00 96.00 126 ASP A CA 1
ATOM 972 C C . ASP A 1 126 ? -13.193 6.823 -18.494 1.00 96.00 126 ASP A C 1
ATOM 974 O O . ASP A 1 126 ? -12.992 5.758 -17.899 1.00 96.00 126 ASP A O 1
ATOM 978 N N . GLY A 1 127 ? -13.726 7.865 -17.854 1.00 96.81 127 GLY A N 1
ATOM 979 C CA . GLY A 1 127 ? -14.092 7.790 -16.442 1.00 96.81 127 GLY A CA 1
ATOM 980 C C . GLY A 1 127 ? -15.218 6.792 -16.145 1.00 96.81 127 GLY A C 1
ATOM 981 O O . GLY A 1 127 ? -15.290 6.282 -15.027 1.00 96.81 127 GLY A O 1
ATOM 982 N N . GLN A 1 128 ? -16.109 6.510 -17.101 1.00 97.81 128 GLN A N 1
ATOM 983 C CA . GLN A 1 128 ? -17.201 5.556 -16.902 1.00 97.81 128 GLN A CA 1
ATOM 984 C C . GLN A 1 128 ? -16.678 4.121 -16.894 1.00 97.81 128 GLN A C 1
ATOM 986 O O . GLN A 1 128 ? -17.106 3.335 -16.047 1.00 97.81 128 GLN A O 1
ATOM 991 N N . TYR A 1 129 ? -15.726 3.806 -17.771 1.00 96.56 129 TYR A N 1
ATOM 992 C CA . TYR A 1 129 ? -14.997 2.549 -17.769 1.00 96.56 129 TYR A CA 1
ATOM 993 C C . TYR A 1 129 ? -14.339 2.313 -16.410 1.00 96.56 129 TYR A C 1
ATOM 995 O O . TYR A 1 129 ? -14.604 1.290 -15.784 1.00 96.56 129 TYR A O 1
ATOM 1003 N N . TRP A 1 130 ? -13.552 3.273 -15.909 1.00 96.88 130 TRP A N 1
ATOM 1004 C CA . TRP A 1 130 ? -12.832 3.105 -14.643 1.00 96.88 130 TRP A CA 1
ATOM 1005 C C . TRP A 1 130 ? -13.767 2.906 -13.449 1.00 96.88 130 TRP A C 1
ATOM 1007 O O . TRP A 1 130 ? -13.551 1.994 -12.652 1.00 96.88 130 TRP A O 1
ATOM 1017 N N . ARG A 1 131 ? -14.844 3.701 -13.352 1.00 97.44 131 ARG A N 1
ATOM 1018 C CA . ARG A 1 131 ? -15.870 3.513 -12.311 1.00 97.44 131 ARG A CA 1
ATOM 1019 C C . ARG A 1 131 ? -16.498 2.124 -12.397 1.00 97.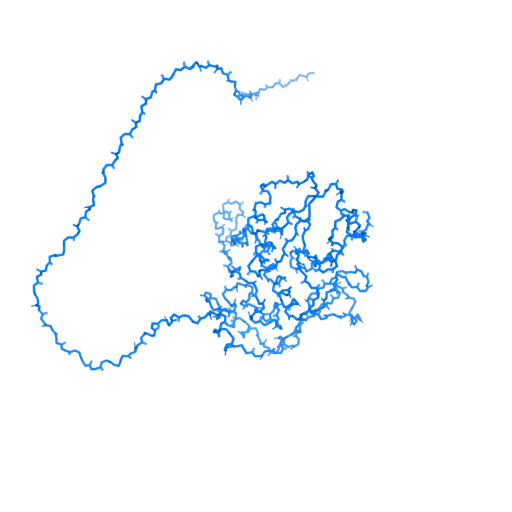44 131 ARG A C 1
ATOM 1021 O O . ARG A 1 131 ? -16.474 1.389 -11.419 1.00 97.44 131 ARG A O 1
ATOM 1028 N N . SER A 1 132 ? -16.962 1.731 -13.584 1.00 97.56 132 SER A N 1
ATOM 1029 C CA . SER A 1 132 ? -17.614 0.431 -13.793 1.00 97.56 132 SER A CA 1
ATOM 1030 C C . SER A 1 132 ? -16.676 -0.738 -13.482 1.00 97.56 132 SER A C 1
ATOM 1032 O O . SER A 1 132 ? -17.084 -1.713 -12.852 1.00 97.56 132 SER A O 1
ATOM 1034 N N . LEU A 1 133 ? -15.405 -0.635 -13.882 1.00 95.25 133 LEU A N 1
ATOM 1035 C CA . LEU A 1 133 ? -14.382 -1.640 -13.611 1.00 95.25 133 LEU A CA 1
ATOM 1036 C C . LEU A 1 133 ? -14.157 -1.805 -12.105 1.00 95.25 133 LEU A C 1
ATOM 1038 O O . LEU A 1 133 ? -14.203 -2.927 -11.598 1.00 95.25 133 LEU A O 1
ATOM 1042 N N . PHE A 1 134 ? -13.942 -0.708 -11.380 1.00 96.94 134 PHE A N 1
ATOM 1043 C CA . PHE A 1 134 ? -13.690 -0.760 -9.942 1.00 96.94 134 PHE A CA 1
ATOM 1044 C C . PHE A 1 134 ? -14.926 -1.182 -9.144 1.00 96.94 134 PHE A C 1
ATOM 1046 O O . PHE A 1 134 ? -14.788 -1.975 -8.211 1.00 96.94 134 PHE A O 1
ATOM 1053 N N . ASP A 1 135 ? -16.119 -0.748 -9.549 1.00 97.50 135 ASP A N 1
ATOM 1054 C CA . ASP A 1 135 ? -17.385 -1.136 -8.922 1.00 97.50 135 ASP A CA 1
ATOM 1055 C C . ASP A 1 135 ? -17.686 -2.627 -9.132 1.00 97.50 135 ASP A C 1
ATOM 1057 O O . ASP A 1 135 ? -18.123 -3.310 -8.205 1.00 97.50 135 ASP A O 1
ATOM 1061 N N . SER A 1 136 ? -17.360 -3.185 -10.306 1.00 96.38 136 SER A N 1
ATOM 1062 C CA . SER A 1 136 ? -17.556 -4.617 -10.595 1.00 96.38 136 SER A CA 1
ATOM 1063 C C . SER A 1 136 ? -16.778 -5.553 -9.654 1.00 96.38 136 SER A C 1
ATOM 1065 O O . SER A 1 136 ? -17.148 -6.720 -9.480 1.00 96.38 136 SER A O 1
ATOM 1067 N N . ARG A 1 137 ? -15.714 -5.036 -9.024 1.00 96.25 137 ARG A N 1
ATOM 1068 C CA . ARG A 1 137 ? -14.822 -5.757 -8.103 1.00 96.25 137 ARG A CA 1
ATOM 1069 C C . ARG A 1 137 ? -15.250 -5.636 -6.637 1.00 96.25 137 ARG A C 1
ATOM 1071 O O . ARG A 1 137 ? -14.727 -6.364 -5.794 1.00 96.25 137 ARG A O 1
ATOM 1078 N N . VAL A 1 138 ? -16.201 -4.759 -6.312 1.00 96.12 138 VAL A N 1
ATOM 1079 C CA . VAL A 1 138 ? -16.676 -4.563 -4.935 1.00 96.12 138 VAL A CA 1
ATOM 1080 C C . VAL A 1 138 ? -17.342 -5.838 -4.409 1.00 96.12 138 VAL A C 1
ATOM 1082 O O . VAL A 1 138 ? -18.143 -6.479 -5.091 1.00 96.12 138 VAL A O 1
ATOM 1085 N N . GLY A 1 139 ? -16.989 -6.228 -3.180 1.00 93.44 139 GLY A N 1
ATOM 1086 C CA . GLY A 1 139 ? -17.558 -7.398 -2.500 1.00 93.44 139 GLY A CA 1
ATOM 1087 C C . GLY A 1 139 ? -17.150 -8.753 -3.092 1.00 93.44 139 GLY A C 1
ATOM 1088 O O . GLY A 1 139 ? -17.728 -9.776 -2.726 1.00 93.44 139 GLY A O 1
ATOM 1089 N N . LYS A 1 140 ? -16.181 -8.791 -4.014 1.00 92.50 140 LYS A N 1
ATOM 1090 C CA . LYS A 1 140 ? -15.655 -10.041 -4.574 1.00 92.50 140 LYS A CA 1
ATOM 1091 C C . LYS A 1 140 ? -14.586 -10.636 -3.659 1.00 92.50 140 LYS A C 1
ATOM 1093 O O . LYS A 1 140 ? -13.895 -9.925 -2.943 1.00 92.50 140 LYS A O 1
ATOM 1098 N N . THR A 1 141 ? -14.418 -11.953 -3.728 1.00 93.38 141 THR A N 1
ATOM 1099 C CA . THR A 1 141 ? -13.333 -12.693 -3.052 1.00 93.38 141 THR A CA 1
ATOM 1100 C C . THR A 1 141 ? -12.343 -13.312 -4.043 1.00 93.38 141 THR A C 1
ATOM 1102 O O . THR A 1 141 ? -11.535 -14.167 -3.685 1.00 93.38 141 THR A O 1
ATOM 1105 N N . THR A 1 142 ? -12.404 -12.880 -5.304 1.00 92.62 142 THR A N 1
ATOM 1106 C CA . THR A 1 142 ? -11.486 -13.282 -6.373 1.00 92.62 142 THR A CA 1
ATOM 1107 C C . THR A 1 142 ? -10.101 -12.694 -6.135 1.00 92.62 142 THR A C 1
ATOM 1109 O O . THR A 1 142 ? -9.978 -11.526 -5.766 1.00 92.62 142 THR A O 1
ATOM 1112 N N . TRP A 1 143 ? -9.048 -13.466 -6.390 1.00 92.56 143 TRP A N 1
ATOM 1113 C CA . TRP A 1 143 ? -7.677 -12.973 -6.284 1.00 92.56 143 TRP A CA 1
ATOM 1114 C C . TRP A 1 143 ? -7.284 -12.118 -7.504 1.00 92.56 143 TRP A C 1
ATOM 1116 O O . TRP A 1 143 ? -7.667 -12.468 -8.619 1.00 92.56 143 TRP A O 1
ATOM 1126 N N . PRO A 1 144 ? -6.516 -11.022 -7.341 1.00 94.50 144 PRO A N 1
ATOM 1127 C CA . PRO A 1 144 ? -6.203 -10.311 -6.093 1.00 94.50 144 PRO A CA 1
ATOM 1128 C C . PRO A 1 144 ? -7.295 -9.288 -5.700 1.00 94.50 144 PRO A C 1
ATOM 1130 O O . PRO A 1 144 ? -7.192 -8.623 -4.672 1.00 94.50 144 PRO A O 1
ATOM 1133 N N . TYR A 1 145 ? -8.347 -9.146 -6.513 1.00 95.25 145 TYR A N 1
ATOM 1134 C CA . TYR A 1 145 ? -9.338 -8.063 -6.446 1.00 95.25 145 TYR A CA 1
ATOM 1135 C C . TYR A 1 145 ? -10.230 -8.025 -5.196 1.00 95.25 145 TYR A C 1
ATOM 1137 O O . TYR A 1 145 ? -10.955 -7.050 -5.018 1.00 95.25 145 TYR A O 1
ATOM 1145 N N . GLY A 1 146 ? -10.170 -9.028 -4.317 1.00 94.25 146 GLY A N 1
ATOM 1146 C CA . GLY A 1 146 ? -10.791 -8.956 -2.991 1.00 94.25 146 GLY A CA 1
ATOM 1147 C C . GLY A 1 146 ? -10.181 -7.883 -2.080 1.00 94.25 146 GLY A C 1
ATOM 1148 O O . GLY A 1 146 ? -10.854 -7.391 -1.177 1.00 94.25 146 GLY A O 1
ATOM 1149 N N . SER A 1 147 ? -8.941 -7.460 -2.347 1.00 97.31 147 SER A N 1
ATOM 1150 C CA . SER A 1 147 ? -8.309 -6.327 -1.662 1.00 97.31 147 SER A CA 1
ATOM 1151 C C . SER A 1 147 ? -8.833 -4.983 -2.171 1.00 97.31 147 SER A C 1
ATOM 1153 O O . SER A 1 147 ? -8.998 -4.746 -3.372 1.00 97.31 147 SER A O 1
ATOM 1155 N N . GLY A 1 148 ? -9.037 -4.043 -1.250 1.00 96.69 148 GLY A N 1
ATOM 1156 C CA . GLY A 1 148 ? -9.366 -2.658 -1.573 1.00 96.69 148 GLY A CA 1
ATOM 1157 C C . GLY A 1 148 ? -8.244 -1.930 -2.319 1.00 96.69 148 GLY A C 1
ATOM 1158 O O . GLY A 1 148 ? -8.541 -1.013 -3.083 1.00 96.69 148 GLY A O 1
ATOM 1159 N N . VAL A 1 149 ? -6.992 -2.369 -2.145 1.00 97.56 149 VAL A N 1
ATOM 1160 C CA . VAL A 1 149 ? -5.827 -1.879 -2.896 1.00 97.56 149 VAL A CA 1
ATOM 1161 C C . VAL A 1 149 ? -5.797 -2.525 -4.279 1.00 97.56 149 VAL A C 1
ATOM 1163 O O . VAL A 1 149 ? -5.891 -1.840 -5.296 1.00 97.56 149 VAL A O 1
ATOM 1166 N N . TRP A 1 150 ? -5.759 -3.859 -4.340 1.00 97.06 150 TRP A N 1
ATOM 1167 C CA . TRP A 1 150 ? -5.577 -4.577 -5.607 1.00 97.06 150 TRP A CA 1
ATOM 1168 C C . TRP A 1 150 ? -6.803 -4.573 -6.515 1.00 97.06 150 TRP A C 1
ATOM 1170 O O . TRP A 1 150 ? -6.667 -4.784 -7.716 1.00 97.06 150 TRP A O 1
ATOM 1180 N N . SER A 1 151 ? -7.994 -4.245 -6.009 1.00 96.25 151 SER A N 1
ATOM 1181 C CA . SER A 1 151 ? -9.150 -3.920 -6.862 1.00 96.25 151 SER A CA 1
ATOM 1182 C C . SER A 1 151 ? -8.902 -2.721 -7.789 1.00 96.25 151 SER A C 1
ATOM 1184 O O . SER A 1 151 ? -9.660 -2.546 -8.743 1.00 96.25 151 SER A O 1
ATOM 1186 N N . LYS A 1 152 ? -7.837 -1.941 -7.554 1.00 96.88 152 LYS A N 1
ATOM 1187 C CA . LYS A 1 152 ? -7.334 -0.859 -8.410 1.00 96.88 152 LYS A CA 1
ATOM 1188 C C . LYS A 1 152 ? -5.914 -1.149 -8.919 1.00 96.88 152 LYS A C 1
ATOM 1190 O O . LYS A 1 152 ? -5.139 -0.221 -9.111 1.00 96.88 152 LYS A O 1
ATOM 1195 N N . LYS A 1 153 ? -5.557 -2.427 -9.124 1.00 95.25 153 LYS A N 1
ATOM 1196 C CA . LYS A 1 153 ? -4.215 -2.886 -9.549 1.00 95.25 153 LYS A CA 1
ATOM 1197 C C . LYS A 1 153 ? -3.602 -2.020 -10.657 1.00 95.25 153 LYS A C 1
ATOM 1199 O O . LYS A 1 153 ? -2.430 -1.668 -10.566 1.00 95.25 153 LYS A O 1
ATOM 1204 N N . GLU A 1 154 ? -4.398 -1.652 -11.659 1.00 94.00 154 GLU A N 1
ATOM 1205 C CA . GLU A 1 154 ? -3.991 -0.851 -12.819 1.00 94.00 154 GLU A CA 1
ATOM 1206 C C . GLU A 1 154 ? -3.423 0.526 -12.438 1.00 94.00 154 GLU A C 1
ATOM 1208 O O . GLU A 1 154 ? -2.594 1.071 -13.161 1.00 94.00 154 GLU A O 1
ATOM 1213 N N . TRP A 1 155 ? -3.861 1.086 -11.307 1.00 95.44 155 TRP A N 1
ATOM 1214 C CA . TRP A 1 155 ? -3.443 2.390 -10.778 1.00 95.44 155 TRP A CA 1
ATOM 1215 C C . TRP A 1 155 ? -2.471 2.266 -9.596 1.00 95.44 155 TRP A C 1
ATOM 1217 O O . TRP A 1 155 ? -2.199 3.255 -8.927 1.00 95.44 155 TRP A O 1
ATOM 1227 N N . VAL A 1 156 ? -1.984 1.058 -9.293 1.00 94.12 156 VAL A N 1
ATOM 1228 C CA . VAL A 1 156 ? -1.104 0.804 -8.141 1.00 94.12 156 VAL A CA 1
ATOM 1229 C C . VAL A 1 156 ? 0.224 0.221 -8.609 1.00 94.12 156 VAL A C 1
ATOM 1231 O O . VAL A 1 156 ? 1.238 0.906 -8.596 1.00 94.12 156 VAL A O 1
ATOM 1234 N N . LEU A 1 157 ? 0.215 -1.029 -9.070 1.00 93.38 157 LEU A N 1
ATOM 1235 C CA . LEU A 1 157 ? 1.360 -1.692 -9.692 1.00 93.38 157 LEU A CA 1
ATOM 1236 C C . LEU A 1 157 ? 0.832 -2.441 -10.916 1.00 93.38 157 LEU A C 1
ATOM 1238 O O . LEU A 1 157 ? 0.437 -3.603 -10.802 1.00 93.38 157 LEU A O 1
ATOM 1242 N N . PRO A 1 158 ? 0.749 -1.779 -12.079 1.00 91.50 158 PRO A N 1
ATOM 1243 C CA . PRO A 1 158 ? 0.116 -2.375 -13.249 1.00 91.50 158 PRO A CA 1
ATOM 1244 C C . PRO A 1 158 ? 0.868 -3.606 -13.782 1.00 91.50 158 PRO A C 1
ATOM 1246 O O . PRO A 1 158 ? 0.237 -4.557 -14.238 1.00 91.50 158 PRO A O 1
ATOM 1249 N N . GLU A 1 159 ? 2.197 -3.612 -13.663 1.00 91.38 159 GLU A N 1
ATOM 1250 C CA . GLU A 1 159 ? 3.093 -4.614 -14.261 1.00 91.38 159 GLU A CA 1
ATOM 1251 C C . GLU A 1 159 ? 3.361 -5.834 -13.362 1.00 91.38 159 GLU A C 1
ATOM 1253 O O . GLU A 1 159 ? 4.016 -6.791 -13.784 1.00 91.38 159 GLU A O 1
ATOM 1258 N N . ILE A 1 160 ? 2.875 -5.826 -12.115 1.00 90.94 160 ILE A N 1
ATOM 1259 C CA . ILE A 1 160 ? 3.092 -6.942 -11.188 1.00 90.94 160 ILE A CA 1
ATOM 1260 C C . ILE A 1 160 ? 2.246 -8.157 -11.586 1.00 90.94 160 ILE A C 1
ATOM 1262 O O . ILE A 1 160 ? 1.060 -8.032 -11.917 1.00 90.94 160 ILE A O 1
ATOM 1266 N N . ASP A 1 161 ? 2.828 -9.354 -11.519 1.00 90.88 161 ASP A N 1
ATOM 1267 C CA . ASP A 1 161 ? 2.068 -10.582 -11.733 1.00 90.88 161 ASP A CA 1
ATOM 1268 C C . ASP A 1 161 ? 1.166 -10.883 -10.524 1.00 90.88 161 ASP A C 1
ATOM 1270 O O . ASP A 1 161 ? 1.492 -10.565 -9.378 1.00 90.88 161 ASP A O 1
ATOM 1274 N N . GLY A 1 162 ? 0.011 -11.506 -10.769 1.00 89.50 162 GLY A N 1
ATOM 1275 C CA . GLY A 1 162 ? -0.892 -11.930 -9.701 1.00 89.50 162 GLY A CA 1
ATOM 1276 C C . GLY A 1 162 ? -0.247 -12.901 -8.705 1.00 89.50 162 GLY A C 1
ATOM 1277 O O . GLY A 1 162 ? -0.622 -12.890 -7.533 1.00 89.50 162 GLY A O 1
ATOM 1278 N N . ASP A 1 163 ? 0.729 -13.702 -9.135 1.00 90.38 163 ASP A N 1
ATOM 1279 C CA . ASP A 1 163 ? 1.467 -14.645 -8.289 1.00 90.38 163 ASP A CA 1
ATOM 1280 C C . ASP A 1 163 ? 2.496 -13.962 -7.370 1.00 90.38 163 ASP A C 1
ATOM 1282 O O . ASP A 1 163 ? 2.956 -14.563 -6.390 1.00 90.38 163 ASP A O 1
ATOM 1286 N N . ASP A 1 164 ? 2.869 -12.715 -7.663 1.00 93.75 164 ASP A N 1
ATOM 1287 C CA . ASP A 1 164 ? 3.830 -11.934 -6.876 1.00 93.75 164 ASP A CA 1
ATOM 1288 C C . ASP A 1 164 ? 3.150 -11.081 -5.802 1.00 93.75 164 ASP A C 1
ATOM 1290 O O . ASP A 1 164 ? 3.803 -10.655 -4.847 1.00 93.75 164 ASP A O 1
ATOM 1294 N N . ILE A 1 165 ? 1.833 -10.888 -5.911 1.00 96.00 165 ILE A N 1
ATOM 1295 C CA . ILE A 1 165 ? 1.049 -10.109 -4.955 1.00 96.00 165 ILE A CA 1
ATOM 1296 C C . ILE A 1 165 ? 1.008 -10.795 -3.580 1.00 96.00 165 ILE A C 1
ATOM 1298 O O . ILE A 1 165 ? 0.734 -11.988 -3.428 1.00 96.00 165 ILE A O 1
ATOM 1302 N N . VAL A 1 166 ? 1.230 -9.993 -2.547 1.00 97.25 166 VAL A N 1
ATOM 1303 C CA . VAL A 1 166 ? 1.162 -10.342 -1.132 1.00 97.25 166 VAL A CA 1
ATOM 1304 C C . VAL A 1 166 ? 0.071 -9.486 -0.505 1.00 97.25 166 VAL A C 1
ATOM 1306 O O . VAL A 1 166 ? 0.252 -8.293 -0.278 1.00 97.25 166 VAL A O 1
ATOM 1309 N N . SER A 1 167 ? -1.079 -10.095 -0.235 1.00 97.31 167 SER A N 1
ATOM 1310 C CA . SER A 1 167 ? -2.267 -9.405 0.269 1.00 97.31 167 SER A CA 1
ATOM 1311 C C . SER A 1 167 ? -3.000 -10.268 1.287 1.00 97.31 167 SER A C 1
ATOM 1313 O O . SER A 1 167 ? -3.055 -11.491 1.141 1.00 97.31 167 SER A O 1
ATOM 1315 N N . ALA A 1 168 ? -3.585 -9.609 2.284 1.00 96.88 168 ALA A N 1
ATOM 1316 C CA . ALA A 1 168 ? -4.507 -10.174 3.264 1.00 96.88 168 ALA A CA 1
ATOM 1317 C C . ALA A 1 168 ? -5.952 -9.685 3.024 1.00 96.88 168 ALA A C 1
ATOM 1319 O O . ALA A 1 168 ? -6.789 -9.754 3.922 1.00 96.88 168 ALA A O 1
ATOM 1320 N N . PHE A 1 169 ? -6.238 -9.172 1.819 1.00 97.38 169 PHE A N 1
ATOM 1321 C CA . PHE A 1 169 ? -7.488 -8.486 1.466 1.00 97.38 169 PHE A CA 1
ATOM 1322 C C . PHE A 1 169 ? -7.755 -7.230 2.304 1.00 97.38 169 PHE A C 1
ATOM 1324 O O . PHE A 1 169 ? -8.893 -6.874 2.602 1.00 97.38 169 PHE A O 1
ATOM 1331 N N . GLU A 1 170 ? -6.680 -6.521 2.637 1.00 97.44 170 GLU A N 1
ATOM 1332 C CA . GLU A 1 170 ? -6.711 -5.190 3.227 1.00 97.44 170 GLU A CA 1
ATOM 1333 C C . GLU A 1 170 ? -7.479 -4.164 2.381 1.00 97.44 170 GLU A C 1
ATOM 1335 O O . GLU A 1 170 ? -7.685 -4.311 1.175 1.00 97.44 170 GLU A O 1
ATOM 1340 N N . GLY A 1 171 ? -7.882 -3.070 3.023 1.00 95.44 171 GLY A N 1
ATOM 1341 C CA . GLY A 1 171 ? -8.735 -2.060 2.406 1.00 95.44 171 GLY A CA 1
ATOM 1342 C C . GLY A 1 171 ? -10.214 -2.393 2.561 1.00 95.44 171 GLY A C 1
ATOM 1343 O O . GLY A 1 171 ? -10.606 -3.068 3.506 1.00 95.44 171 GLY A O 1
ATOM 1344 N N . ASN A 1 172 ? -11.053 -1.813 1.695 1.00 96.56 172 ASN A N 1
ATOM 1345 C CA . ASN A 1 172 ? -12.520 -1.876 1.815 1.00 96.56 172 ASN A CA 1
ATOM 1346 C C . ASN A 1 172 ? -13.032 -1.469 3.213 1.00 96.56 172 ASN A C 1
ATOM 1348 O O . ASN A 1 172 ? -14.069 -1.934 3.678 1.00 96.56 172 ASN A O 1
ATOM 1352 N N . SER A 1 173 ? -12.287 -0.587 3.887 1.00 96.75 173 SER A N 1
ATOM 1353 C CA . SER A 1 173 ? -12.534 -0.224 5.278 1.00 96.75 173 SER A CA 1
ATOM 1354 C C . SER A 1 173 ? -13.837 0.548 5.455 1.00 96.75 173 SER A C 1
ATOM 1356 O O . SER A 1 173 ? -14.301 1.238 4.540 1.00 96.75 173 SER A O 1
ATOM 1358 N N . ASN A 1 174 ? -14.405 0.467 6.655 1.00 97.81 174 ASN A N 1
ATOM 1359 C CA . ASN A 1 174 ? -15.677 1.095 6.974 1.00 97.81 174 ASN A CA 1
ATOM 1360 C C . ASN A 1 174 ? -15.655 2.618 6.716 1.00 97.81 174 ASN A C 1
ATOM 1362 O O . ASN A 1 174 ? -14.692 3.315 7.052 1.00 97.81 174 ASN A O 1
ATOM 1366 N N . LEU A 1 175 ? -16.725 3.115 6.096 1.00 98.12 175 LEU A N 1
ATOM 1367 C CA . LEU A 1 175 ? -17.025 4.535 5.961 1.00 98.12 175 LEU A CA 1
ATOM 1368 C C . LEU A 1 175 ? -18.214 4.832 6.880 1.00 98.12 175 LEU A C 1
ATOM 1370 O O . LEU A 1 175 ? -19.355 4.512 6.551 1.00 98.12 175 LEU A O 1
ATOM 1374 N N . PHE A 1 176 ? -17.921 5.365 8.062 1.00 98.25 176 PHE A N 1
ATOM 1375 C CA . PHE A 1 176 ? -18.892 5.561 9.131 1.00 98.25 176 PHE A CA 1
ATOM 1376 C C . PHE A 1 176 ? -19.536 6.937 9.018 1.00 98.25 176 PHE A C 1
ATOM 1378 O O . PHE A 1 176 ? -18.837 7.950 9.038 1.00 98.25 176 PHE A O 1
ATOM 1385 N N . TRP A 1 177 ? -20.863 6.986 8.937 1.00 98.56 177 TRP A N 1
ATOM 1386 C CA . TRP A 1 177 ? -21.601 8.239 9.037 1.00 98.56 177 TRP A CA 1
ATOM 1387 C C . TRP A 1 177 ? -21.711 8.656 10.503 1.00 98.56 177 TRP A C 1
ATOM 1389 O O . TRP A 1 177 ? -22.420 8.035 11.297 1.00 98.56 177 TRP A O 1
ATOM 1399 N N . ALA A 1 178 ? -21.007 9.721 10.874 1.00 98.19 178 ALA A N 1
ATOM 1400 C CA . ALA A 1 178 ? -20.938 10.209 12.244 1.00 98.19 178 ALA A CA 1
ATOM 1401 C C . ALA A 1 178 ? -22.096 11.171 12.558 1.00 98.19 178 ALA A C 1
ATOM 1403 O O . ALA A 1 178 ? -21.874 12.266 13.074 1.00 98.19 178 ALA A O 1
ATOM 1404 N N . GLU A 1 179 ? -23.332 10.750 12.271 1.00 98.19 179 GLU A N 1
ATOM 1405 C CA . GLU A 1 179 ? -24.544 11.579 12.353 1.00 98.19 179 GLU A CA 1
ATOM 1406 C C . GLU A 1 179 ? -24.665 12.305 13.696 1.00 98.19 179 GLU A C 1
ATOM 1408 O O . GLU A 1 179 ? -24.754 13.531 13.757 1.00 98.19 179 GLU A O 1
ATOM 1413 N N . ARG A 1 180 ? -24.649 11.548 14.802 1.00 98.31 180 ARG A N 1
ATOM 1414 C CA . ARG A 1 180 ? -24.863 12.108 16.141 1.00 98.31 180 ARG A CA 1
ATOM 1415 C C . ARG A 1 180 ? -23.762 13.088 16.522 1.00 98.31 180 ARG A C 1
ATOM 1417 O O . ARG A 1 180 ? -24.062 14.128 17.099 1.00 98.31 180 ARG A O 1
ATOM 1424 N N . PHE A 1 181 ? -22.507 12.759 16.222 1.00 98.31 181 PHE A N 1
ATOM 1425 C CA . PHE A 1 181 ? -21.386 13.632 16.553 1.00 98.31 181 PHE A CA 1
ATOM 1426 C C . PHE A 1 181 ? -21.426 14.914 15.713 1.00 98.31 181 PHE A C 1
ATOM 1428 O O . PHE A 1 181 ? -21.381 16.012 16.267 1.00 98.31 181 PHE A O 1
ATOM 1435 N N . GLY A 1 182 ? -21.621 14.770 14.398 1.00 98.38 182 GLY A N 1
ATOM 1436 C CA . GLY A 1 182 ? -21.766 15.886 13.469 1.00 98.38 182 GLY A CA 1
ATOM 1437 C C . GLY A 1 182 ? -22.894 16.824 13.884 1.00 98.38 182 GLY A C 1
ATOM 1438 O O . GLY A 1 182 ? -22.658 18.016 14.070 1.00 98.38 182 GLY A O 1
ATOM 1439 N N . LYS A 1 183 ? -24.091 16.287 14.138 1.00 98.25 183 LYS A N 1
ATOM 1440 C CA . LYS A 1 183 ? -25.272 17.088 14.477 1.00 98.25 183 LYS A CA 1
ATOM 1441 C C . LYS A 1 183 ? -25.155 17.776 15.834 1.00 98.25 183 LYS A C 1
ATOM 1443 O O . LYS A 1 183 ? -25.468 18.956 15.939 1.00 98.25 183 LYS A O 1
ATOM 1448 N N . GLN A 1 184 ? -24.757 17.042 16.875 1.00 98.19 184 GLN A N 1
ATOM 1449 C CA . GLN A 1 184 ? -24.831 17.531 18.259 1.00 98.19 184 GLN A CA 1
ATOM 1450 C C . GLN A 1 184 ? -23.662 18.442 18.641 1.00 98.19 184 GLN A C 1
ATOM 1452 O O . GLN A 1 184 ? -23.848 19.340 19.455 1.00 98.19 184 GLN A O 1
ATOM 1457 N N . PHE A 1 185 ? -22.470 18.214 18.081 1.00 98.25 185 PHE A N 1
ATOM 1458 C CA . PHE A 1 185 ? -21.257 18.919 18.509 1.00 98.25 185 PHE A CA 1
ATOM 1459 C C . PHE A 1 185 ? -20.714 19.892 17.463 1.00 98.25 185 PHE A C 1
ATOM 1461 O O . PHE A 1 185 ? -20.025 20.836 17.837 1.00 98.25 185 PHE A O 1
ATOM 1468 N N . LEU A 1 186 ? -21.016 19.686 16.176 1.00 97.88 186 LEU A N 1
ATOM 1469 C CA . LEU A 1 186 ? -20.460 20.492 15.081 1.00 97.88 186 LEU A CA 1
ATOM 1470 C C . LEU A 1 186 ? -21.524 21.203 14.231 1.00 97.88 186 LEU A C 1
ATOM 1472 O O . LEU A 1 186 ? -21.171 21.985 13.354 1.00 97.88 186 LEU A O 1
ATOM 1476 N N . GLY A 1 187 ? -22.817 20.937 14.454 1.00 97.25 187 GLY A N 1
ATOM 1477 C CA . GLY A 1 187 ? -23.896 21.461 13.609 1.00 97.25 187 GLY A CA 1
ATOM 1478 C C . GLY A 1 187 ? -23.853 20.950 12.160 1.00 97.25 187 GLY A C 1
ATOM 1479 O O . GLY A 1 187 ? -24.417 21.579 11.271 1.00 97.25 187 GLY A O 1
ATOM 1480 N N . MET A 1 188 ? -23.179 19.825 11.912 1.00 98.06 188 MET A N 1
ATOM 1481 C CA . MET A 1 188 ? -23.014 19.214 10.591 1.00 98.06 188 MET A CA 1
ATOM 1482 C C . MET A 1 188 ? -24.057 18.116 10.354 1.00 98.06 188 MET A C 1
ATOM 1484 O O . MET A 1 188 ? -24.377 17.348 11.259 1.00 98.06 188 MET A O 1
ATOM 1488 N N . ASN A 1 189 ? -24.548 17.996 9.121 1.00 97.31 189 ASN A N 1
ATOM 1489 C CA . ASN A 1 189 ? -25.464 16.933 8.685 1.00 97.31 189 ASN A CA 1
ATOM 1490 C C . ASN A 1 189 ? -24.781 15.835 7.846 1.00 97.31 189 ASN A C 1
ATOM 1492 O O . ASN A 1 189 ? -25.330 14.743 7.729 1.00 97.31 189 ASN A O 1
ATOM 1496 N N . ASP A 1 190 ? -23.585 16.098 7.314 1.00 97.94 190 ASP A N 1
ATOM 1497 C CA . ASP A 1 190 ? -22.869 15.197 6.402 1.00 97.94 190 ASP A CA 1
ATOM 1498 C C . ASP A 1 190 ? -21.408 14.970 6.840 1.00 97.94 190 ASP A C 1
ATOM 1500 O O . ASP A 1 190 ? -20.450 15.245 6.120 1.00 97.94 190 ASP A O 1
ATOM 1504 N N . LEU A 1 191 ? -21.225 14.520 8.086 1.00 98.06 191 LEU A N 1
ATOM 1505 C CA . LEU A 1 191 ? -19.910 14.179 8.635 1.00 98.06 191 LEU A CA 1
ATOM 1506 C C . LEU A 1 191 ? -19.649 12.673 8.544 1.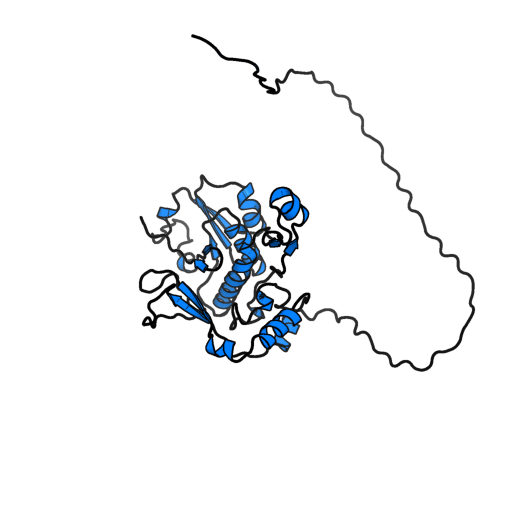00 98.06 191 LEU A C 1
ATOM 1508 O O . LEU A 1 191 ? -20.427 11.870 9.063 1.00 98.06 191 LEU A O 1
ATOM 1512 N N . TRP A 1 192 ? -18.501 12.299 7.980 1.00 98.50 192 TRP A N 1
ATOM 1513 C CA . TRP A 1 192 ? -18.084 10.906 7.819 1.00 98.50 192 TRP A CA 1
ATOM 1514 C C . TRP A 1 192 ? -16.684 10.656 8.377 1.00 98.50 192 TRP A C 1
ATOM 1516 O O . TRP A 1 192 ? -15.824 11.535 8.358 1.00 98.50 192 TRP A O 1
ATOM 1526 N N . VAL A 1 193 ? -16.441 9.428 8.835 1.00 98.44 193 VAL A N 1
ATOM 1527 C CA . VAL A 1 193 ? -15.133 8.950 9.291 1.00 98.44 193 VAL A CA 1
ATOM 1528 C C . VAL A 1 193 ? -14.723 7.743 8.457 1.00 98.44 193 VAL A C 1
ATOM 1530 O O . VAL A 1 193 ? -15.417 6.726 8.410 1.00 98.44 193 VAL A O 1
ATOM 1533 N N . LYS A 1 194 ? -13.564 7.837 7.800 1.00 98.12 194 LYS A N 1
ATOM 1534 C CA . LYS A 1 194 ? -12.967 6.717 7.072 1.00 98.12 194 LYS A CA 1
ATOM 1535 C C . LYS A 1 194 ? -12.067 5.916 8.011 1.00 98.12 194 LYS A C 1
ATOM 1537 O O . LYS A 1 194 ? -10.946 6.320 8.314 1.00 98.12 194 LYS A O 1
ATOM 1542 N N . HIS A 1 195 ? -12.548 4.765 8.470 1.00 97.44 195 HIS A N 1
ATOM 1543 C CA . HIS A 1 195 ? -11.856 3.945 9.464 1.00 97.44 195 HIS A CA 1
ATOM 1544 C C . HIS A 1 195 ? -10.740 3.083 8.858 1.00 97.44 195 HIS A C 1
ATOM 1546 O O . HIS A 1 195 ? -10.828 1.859 8.827 1.00 97.44 195 HIS A O 1
ATOM 1552 N N . CYS A 1 196 ? -9.648 3.701 8.409 1.00 95.12 196 CYS A N 1
ATOM 1553 C CA . CYS A 1 196 ? -8.488 2.967 7.885 1.00 95.12 196 CYS A CA 1
ATOM 1554 C C . CYS A 1 196 ? -7.759 2.103 8.932 1.00 95.12 196 CYS A C 1
ATOM 1556 O O . CYS A 1 196 ? -7.022 1.209 8.540 1.00 95.12 196 CYS A O 1
ATOM 1558 N N . GLY A 1 197 ? -7.963 2.356 10.230 1.00 94.06 197 GLY A N 1
ATOM 1559 C CA . GLY A 1 197 ? -7.392 1.556 11.321 1.00 94.06 197 GLY A CA 1
ATOM 1560 C C . GLY A 1 197 ? -8.211 0.320 11.710 1.00 94.06 197 GLY A C 1
ATOM 1561 O O . GLY A 1 197 ? -7.765 -0.455 12.543 1.00 94.06 197 GLY A O 1
ATOM 1562 N N . ILE A 1 198 ? -9.403 0.107 11.139 1.00 96.62 198 ILE A N 1
ATOM 1563 C CA . ILE A 1 198 ? -10.136 -1.159 11.316 1.00 96.62 198 ILE A CA 1
ATOM 1564 C C . ILE A 1 198 ? -9.660 -2.115 10.219 1.00 96.62 198 ILE A C 1
ATOM 1566 O O . ILE A 1 198 ? -10.299 -2.275 9.180 1.00 96.62 198 ILE A O 1
ATOM 1570 N N . SER A 1 199 ? -8.479 -2.681 10.441 1.00 96.44 199 SER A N 1
ATOM 1571 C CA . SER A 1 199 ? -7.781 -3.611 9.551 1.00 96.44 199 SER A CA 1
ATOM 1572 C C . SER A 1 199 ? -7.116 -4.723 10.371 1.00 96.44 199 SER A C 1
ATOM 1574 O O . SER A 1 199 ? -7.235 -4.744 11.597 1.00 96.44 199 SER A O 1
ATOM 1576 N N . HIS A 1 200 ? -6.428 -5.664 9.718 1.00 96.88 200 HIS A N 1
ATOM 1577 C CA . HIS A 1 200 ? -5.858 -6.833 10.402 1.00 96.88 200 HIS A CA 1
ATOM 1578 C C . HIS A 1 200 ? -4.709 -6.484 11.360 1.00 96.88 200 HIS A C 1
ATOM 1580 O O . HIS A 1 200 ? -4.634 -7.089 12.426 1.00 96.88 200 HIS A O 1
ATOM 1586 N N . THR A 1 201 ? -3.886 -5.471 11.053 1.00 95.06 201 THR A N 1
ATOM 1587 C CA . THR A 1 201 ? -2.883 -4.952 12.010 1.00 95.06 201 THR A CA 1
ATOM 1588 C C . THR A 1 201 ? -3.39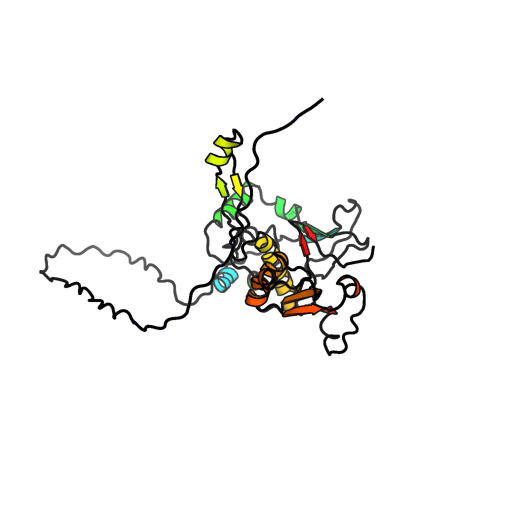0 -3.790 12.860 1.00 95.06 201 THR A C 1
ATOM 1590 O O . THR A 1 201 ? -2.693 -3.324 13.764 1.00 95.06 201 THR A O 1
ATOM 1593 N N . GLY A 1 202 ? -4.606 -3.309 12.594 1.00 95.44 202 GLY A N 1
ATOM 1594 C CA . GLY A 1 202 ? -5.169 -2.142 13.265 1.00 95.44 202 GLY A CA 1
ATOM 1595 C C . GLY A 1 202 ? -4.619 -0.800 12.762 1.00 95.44 202 GLY A C 1
ATOM 1596 O O . GLY A 1 202 ? -4.735 0.202 13.466 1.00 95.44 202 GLY A O 1
ATOM 1597 N N . SER A 1 203 ? -4.001 -0.751 11.574 1.00 93.69 203 SER A N 1
ATOM 1598 C CA . SER A 1 203 ? -3.373 0.462 11.037 1.00 93.69 203 SER A CA 1
ATOM 1599 C C . SER A 1 203 ? -3.585 0.648 9.535 1.00 93.69 203 SER A C 1
ATOM 1601 O O . SER A 1 203 ? -3.572 -0.292 8.743 1.00 93.69 203 SER A O 1
ATOM 1603 N N . PHE A 1 204 ? -3.653 1.912 9.109 1.00 94.62 204 PHE A N 1
ATOM 1604 C CA . PHE A 1 204 ? -3.722 2.275 7.691 1.00 94.62 204 PHE A CA 1
ATOM 1605 C C . PHE A 1 204 ? -2.469 1.854 6.899 1.00 94.62 204 PHE A C 1
ATOM 1607 O O . PHE A 1 204 ? -2.516 1.788 5.669 1.00 94.62 204 PHE A O 1
ATOM 1614 N N . LYS A 1 205 ? -1.352 1.574 7.592 1.00 94.06 205 LYS A N 1
ATOM 1615 C CA . LYS A 1 205 ? -0.077 1.140 6.995 1.00 94.06 205 LYS A CA 1
ATOM 1616 C C . LYS A 1 205 ? -0.227 -0.135 6.166 1.00 94.06 205 LYS A C 1
ATOM 1618 O O . LYS A 1 205 ? 0.542 -0.320 5.225 1.00 94.06 205 LYS A O 1
ATOM 1623 N N . ASP A 1 206 ? -1.245 -0.950 6.443 1.00 95.25 206 ASP A N 1
ATOM 1624 C CA . ASP A 1 206 ? -1.559 -2.153 5.671 1.00 95.25 206 ASP A CA 1
ATOM 1625 C C . ASP A 1 206 ? -1.702 -1.879 4.171 1.00 95.25 206 ASP A C 1
ATOM 1627 O O . ASP A 1 206 ? -1.229 -2.672 3.358 1.00 95.25 206 ASP A O 1
ATOM 1631 N N . LEU A 1 207 ? -2.292 -0.734 3.805 1.00 95.31 207 LEU A N 1
ATOM 1632 C CA . LEU A 1 207 ? -2.528 -0.358 2.409 1.00 95.31 207 LEU A CA 1
ATOM 1633 C C . LEU A 1 207 ? -1.228 -0.115 1.636 1.00 95.31 207 LEU A C 1
ATOM 1635 O O . LEU A 1 207 ? -1.160 -0.405 0.448 1.00 95.31 207 LEU A O 1
ATOM 1639 N N . GLY A 1 208 ? -0.200 0.419 2.299 1.00 91.94 208 GLY A N 1
ATOM 1640 C CA . GLY A 1 208 ? 1.113 0.618 1.684 1.00 91.94 208 GLY A CA 1
ATOM 1641 C C . GLY A 1 208 ? 1.968 -0.645 1.735 1.00 91.94 208 GLY A C 1
ATOM 1642 O O . GLY A 1 208 ? 2.645 -0.978 0.764 1.00 91.94 208 GLY A O 1
ATOM 1643 N N . MET A 1 209 ? 1.905 -1.388 2.845 1.00 94.81 209 MET A N 1
ATOM 1644 C CA . MET A 1 209 ? 2.739 -2.574 3.049 1.00 94.81 209 MET A CA 1
ATOM 1645 C C . MET A 1 209 ? 2.394 -3.718 2.102 1.00 94.81 209 MET A C 1
ATOM 1647 O O . MET A 1 209 ? 3.309 -4.403 1.652 1.00 94.81 209 MET A O 1
ATOM 1651 N N . THR A 1 210 ? 1.123 -3.885 1.720 1.00 97.31 210 THR A N 1
ATOM 1652 C CA . THR A 1 210 ? 0.773 -4.857 0.675 1.00 97.31 210 THR A CA 1
ATOM 1653 C C . THR A 1 210 ? 1.490 -4.552 -0.639 1.00 97.31 210 THR A C 1
ATOM 1655 O O . THR A 1 210 ? 2.054 -5.459 -1.246 1.00 97.31 210 THR A O 1
ATOM 1658 N N . VAL A 1 211 ? 1.560 -3.284 -1.053 1.00 95.81 211 VAL A N 1
ATOM 1659 C CA . VAL A 1 211 ? 2.196 -2.884 -2.316 1.00 95.81 211 VAL A CA 1
ATOM 1660 C C . VAL A 1 211 ? 3.709 -3.059 -2.226 1.00 95.81 211 VAL A C 1
ATOM 1662 O O . VAL A 1 211 ? 4.312 -3.692 -3.089 1.00 95.81 211 VAL A O 1
ATOM 1665 N N . LEU A 1 212 ? 4.308 -2.569 -1.138 1.00 93.25 212 LEU A N 1
ATOM 1666 C CA . LEU A 1 212 ? 5.746 -2.639 -0.883 1.00 93.25 212 LEU A CA 1
ATOM 1667 C C . LEU A 1 212 ? 6.238 -4.083 -0.852 1.00 93.25 212 LEU A C 1
ATOM 1669 O O . LEU A 1 212 ? 7.164 -4.439 -1.577 1.00 93.25 212 LEU A O 1
ATOM 1673 N N . VAL A 1 213 ? 5.611 -4.931 -0.036 1.00 95.19 213 VAL A N 1
ATOM 1674 C CA . VAL A 1 213 ? 6.050 -6.320 0.128 1.00 95.19 213 VAL A CA 1
ATOM 1675 C C . VAL A 1 213 ? 5.774 -7.136 -1.135 1.00 95.19 213 VAL A C 1
ATOM 1677 O O . VAL A 1 213 ? 6.568 -8.016 -1.459 1.00 95.19 213 VAL A O 1
ATOM 1680 N N . SER A 1 214 ? 4.728 -6.812 -1.902 1.00 95.75 214 SER A N 1
ATOM 1681 C CA . SER A 1 214 ? 4.502 -7.420 -3.222 1.00 95.75 214 SER A CA 1
ATOM 1682 C C . SER A 1 214 ? 5.606 -7.064 -4.215 1.00 95.75 214 SER A C 1
ATOM 1684 O O . SER A 1 214 ? 6.130 -7.953 -4.885 1.00 95.75 214 SER A O 1
ATOM 1686 N N . GLN A 1 215 ? 6.019 -5.793 -4.275 1.00 92.75 215 GLN A N 1
ATOM 1687 C CA . GLN A 1 215 ? 7.129 -5.385 -5.136 1.00 92.75 215 GLN A CA 1
ATOM 1688 C C . GLN A 1 215 ? 8.434 -6.055 -4.698 1.00 92.75 215 GLN A C 1
ATOM 1690 O O . GLN A 1 215 ? 9.152 -6.607 -5.525 1.00 92.75 215 GLN A O 1
ATOM 1695 N N . VAL A 1 216 ? 8.712 -6.119 -3.393 1.00 91.06 216 VAL A N 1
ATOM 1696 C CA . VAL A 1 216 ? 9.865 -6.868 -2.868 1.00 91.06 216 VAL A CA 1
ATOM 1697 C C . VAL A 1 216 ? 9.798 -8.346 -3.262 1.00 91.06 216 VAL A C 1
ATOM 1699 O O . VAL A 1 216 ? 10.798 -8.907 -3.705 1.00 91.06 216 VAL A O 1
ATOM 1702 N N . ASN A 1 217 ? 8.635 -8.986 -3.139 1.00 94.31 217 ASN A N 1
ATOM 1703 C CA . ASN A 1 217 ? 8.442 -10.381 -3.525 1.00 94.31 217 ASN A CA 1
ATOM 1704 C C . ASN A 1 217 ? 8.733 -10.604 -5.019 1.00 94.31 217 ASN A C 1
ATOM 1706 O O . ASN A 1 217 ? 9.447 -11.545 -5.371 1.00 94.31 217 ASN A O 1
ATOM 1710 N N . ARG A 1 218 ? 8.262 -9.698 -5.885 1.00 92.38 218 ARG A N 1
ATOM 1711 C CA . ARG A 1 218 ? 8.593 -9.678 -7.316 1.00 92.38 218 ARG A CA 1
ATOM 1712 C C . ARG A 1 218 ? 10.102 -9.562 -7.539 1.00 92.38 218 ARG A C 1
ATOM 1714 O O . ARG A 1 218 ? 10.680 -10.408 -8.217 1.00 92.38 218 ARG A O 1
ATOM 1721 N N . LEU A 1 219 ? 10.764 -8.570 -6.936 1.00 89.94 219 LEU A N 1
ATOM 1722 C CA . LEU A 1 219 ? 12.215 -8.372 -7.070 1.00 89.94 219 LEU A CA 1
ATOM 1723 C C . LEU A 1 219 ? 13.002 -9.631 -6.672 1.00 89.94 219 LEU A C 1
ATOM 1725 O O . LEU A 1 219 ? 13.935 -10.025 -7.373 1.00 89.94 219 LEU A O 1
ATOM 1729 N N . ARG A 1 220 ? 12.603 -10.295 -5.578 1.00 89.31 220 ARG A N 1
ATOM 1730 C CA . ARG A 1 220 ? 13.219 -11.551 -5.118 1.00 89.31 220 ARG A CA 1
ATOM 1731 C C . ARG A 1 220 ? 13.085 -12.667 -6.149 1.00 89.31 220 ARG A C 1
ATOM 1733 O O . ARG A 1 220 ? 14.064 -13.352 -6.429 1.00 89.31 220 ARG A O 1
ATOM 1740 N N . LYS A 1 221 ? 11.900 -12.835 -6.742 1.00 91.50 221 LYS A N 1
ATOM 1741 C CA . LYS A 1 221 ? 11.655 -13.843 -7.788 1.00 91.50 221 LYS A CA 1
ATOM 1742 C C . LYS A 1 221 ? 12.371 -13.528 -9.103 1.00 91.50 221 LYS A C 1
ATOM 1744 O O . LYS A 1 221 ? 12.744 -14.450 -9.821 1.00 91.50 221 LYS A O 1
ATOM 1749 N N . LEU A 1 222 ? 12.642 -12.252 -9.381 1.00 89.50 222 LEU A N 1
ATOM 1750 C CA . LEU A 1 222 ? 13.498 -11.803 -10.486 1.00 89.50 222 LEU A CA 1
ATOM 1751 C C . LEU A 1 222 ? 15.006 -11.959 -10.195 1.00 89.50 222 LEU A C 1
ATOM 1753 O O . LEU A 1 222 ? 15.831 -11.428 -10.937 1.00 89.50 222 LEU A O 1
ATOM 1757 N N . ASN A 1 223 ? 15.387 -12.676 -9.130 1.00 88.19 223 ASN A N 1
ATOM 1758 C CA . ASN A 1 223 ? 16.772 -12.883 -8.695 1.00 88.19 223 ASN A CA 1
ATOM 1759 C C . ASN A 1 223 ? 17.540 -11.577 -8.412 1.00 88.19 223 ASN A C 1
ATOM 1761 O O . ASN A 1 223 ? 18.770 -11.541 -8.497 1.00 88.19 223 ASN A O 1
ATOM 1765 N N . ARG A 1 224 ? 16.840 -10.490 -8.056 1.00 83.62 224 ARG A N 1
ATOM 1766 C CA . ARG A 1 224 ? 17.496 -9.299 -7.501 1.00 83.62 224 ARG A CA 1
ATOM 1767 C C . ARG A 1 224 ? 18.004 -9.621 -6.088 1.00 83.62 224 ARG A C 1
ATOM 1769 O O . ARG A 1 224 ? 17.366 -10.409 -5.386 1.00 83.62 224 ARG A O 1
ATOM 1776 N N . PRO A 1 225 ? 19.126 -9.026 -5.644 1.00 81.50 225 PRO A N 1
ATOM 1777 C CA . PRO A 1 225 ? 19.770 -9.360 -4.373 1.00 81.50 225 PRO A CA 1
ATOM 1778 C C . PRO A 1 225 ? 19.008 -8.769 -3.173 1.00 81.50 225 PRO A C 1
ATOM 1780 O O . PRO A 1 225 ? 19.514 -7.893 -2.479 1.00 81.50 225 PRO A O 1
ATOM 1783 N N . VAL A 1 226 ? 17.783 -9.247 -2.931 1.00 83.50 226 VAL A N 1
ATOM 1784 C CA . VAL A 1 226 ? 16.932 -8.850 -1.804 1.00 83.50 226 VAL A CA 1
ATOM 1785 C C . VAL A 1 226 ? 16.724 -10.042 -0.880 1.00 83.50 226 VAL A C 1
ATOM 1787 O O . VAL A 1 226 ? 16.063 -11.030 -1.202 1.00 83.50 226 VAL A O 1
ATOM 1790 N N . VAL A 1 227 ? 17.312 -9.952 0.301 1.00 81.31 227 VAL A N 1
ATOM 1791 C CA . VAL A 1 227 ? 17.357 -11.056 1.258 1.00 81.31 227 VAL A CA 1
ATOM 1792 C C . VAL A 1 227 ? 16.303 -10.897 2.352 1.00 81.31 227 VAL A C 1
ATOM 1794 O O . VAL A 1 227 ? 15.805 -11.892 2.874 1.00 81.31 227 VAL A O 1
ATOM 1797 N N . GLY A 1 228 ? 15.892 -9.663 2.637 1.00 85.31 228 GLY A N 1
ATOM 1798 C CA . GLY A 1 228 ? 14.833 -9.347 3.585 1.00 85.31 228 GLY A CA 1
ATOM 1799 C C . GLY A 1 228 ? 14.495 -7.861 3.579 1.00 85.31 228 GLY A C 1
ATOM 1800 O O . GLY A 1 228 ? 15.079 -7.084 2.819 1.00 85.31 228 GLY A O 1
ATOM 1801 N N . VAL A 1 229 ? 13.560 -7.475 4.445 1.00 86.81 229 VAL A N 1
ATOM 1802 C CA . VAL A 1 229 ? 13.151 -6.077 4.623 1.00 86.81 229 VAL A CA 1
ATOM 1803 C C . VAL A 1 229 ? 13.460 -5.617 6.041 1.00 86.81 229 VAL A C 1
ATOM 1805 O O . VAL A 1 229 ? 13.101 -6.281 7.017 1.00 86.81 229 VAL A O 1
ATOM 1808 N N . GLY A 1 230 ? 14.137 -4.475 6.141 1.00 85.31 230 GLY A N 1
ATOM 1809 C CA . GLY A 1 230 ? 14.509 -3.842 7.400 1.00 85.31 230 GLY A CA 1
ATOM 1810 C C . GLY A 1 230 ? 13.587 -2.678 7.755 1.00 85.31 230 GLY A C 1
ATOM 1811 O O . GLY A 1 230 ? 13.185 -1.911 6.882 1.00 85.31 230 GLY A O 1
ATOM 1812 N N . CYS A 1 231 ? 13.288 -2.499 9.042 1.00 83.12 231 CYS A N 1
ATOM 1813 C CA . CYS A 1 231 ? 12.601 -1.314 9.557 1.00 83.12 231 CYS A CA 1
ATOM 1814 C C . CYS A 1 231 ? 13.282 -0.794 10.824 1.00 83.12 231 CYS A C 1
ATOM 1816 O O . CYS A 1 231 ? 13.647 -1.570 11.703 1.00 83.12 231 CYS A O 1
ATOM 1818 N N . ALA A 1 232 ? 13.407 0.527 10.944 1.00 81.56 232 ALA A N 1
ATOM 1819 C CA . ALA A 1 232 ? 13.909 1.201 12.140 1.00 81.56 232 ALA A CA 1
ATOM 1820 C C . ALA A 1 232 ? 12.783 1.975 12.855 1.00 81.56 232 ALA A C 1
ATOM 1822 O O . ALA A 1 232 ? 12.903 3.162 13.150 1.00 81.56 232 ALA A O 1
ATOM 1823 N N . SER A 1 233 ? 11.641 1.316 13.084 1.00 77.19 233 SER A N 1
ATOM 1824 C CA . SER A 1 233 ? 10.480 1.888 13.777 1.00 77.19 233 SER A CA 1
ATOM 1825 C C . SER A 1 233 ? 9.871 0.885 14.758 1.00 77.19 233 SER A C 1
ATOM 1827 O O . SER A 1 233 ? 9.778 -0.306 14.468 1.00 77.19 233 SER A O 1
ATOM 1829 N N . THR A 1 234 ? 9.417 1.368 15.915 1.00 76.81 234 THR A N 1
ATOM 1830 C CA . THR A 1 234 ? 8.706 0.570 16.932 1.00 76.81 234 THR A CA 1
ATOM 1831 C C . THR A 1 234 ? 7.184 0.583 16.773 1.00 76.81 234 THR A C 1
ATOM 1833 O O . THR A 1 234 ? 6.504 -0.049 17.572 1.00 76.81 234 THR A O 1
ATOM 1836 N N . GLY A 1 235 ? 6.636 1.342 15.817 1.00 85.56 235 GLY A N 1
ATOM 1837 C CA . GLY A 1 235 ? 5.190 1.561 15.693 1.00 85.56 235 GLY A CA 1
ATOM 1838 C C . GLY A 1 235 ? 4.521 0.733 14.597 1.00 85.56 235 GLY A C 1
ATOM 1839 O O . GLY A 1 235 ? 5.080 -0.226 14.075 1.00 85.56 235 GLY A O 1
ATOM 1840 N N . ASP A 1 236 ? 3.339 1.179 14.175 1.00 89.81 236 ASP A N 1
ATOM 1841 C CA . ASP A 1 236 ? 2.503 0.531 13.157 1.00 89.81 236 ASP A CA 1
ATOM 1842 C C . ASP A 1 236 ? 3.239 0.117 11.874 1.00 89.81 236 ASP A C 1
ATOM 1844 O O . ASP A 1 236 ? 2.875 -0.864 11.233 1.00 89.81 236 ASP A O 1
ATOM 1848 N N . THR A 1 237 ? 4.275 0.867 11.478 1.00 88.44 237 THR A N 1
ATOM 1849 C CA . THR A 1 237 ? 5.077 0.548 10.291 1.00 88.44 237 THR A CA 1
ATOM 1850 C C . THR A 1 237 ? 5.737 -0.822 10.420 1.00 88.44 237 THR A C 1
ATOM 1852 O O . THR A 1 237 ? 5.645 -1.615 9.488 1.00 88.44 237 THR A O 1
ATOM 1855 N N . SER A 1 238 ? 6.379 -1.127 11.553 1.00 90.44 238 SER A N 1
ATOM 1856 C CA . SER A 1 238 ? 7.031 -2.426 11.735 1.00 90.44 238 SER A CA 1
ATOM 1857 C C . SER A 1 238 ? 6.015 -3.538 11.961 1.00 90.44 238 SER A C 1
ATOM 1859 O O . SER A 1 238 ? 6.242 -4.648 11.487 1.00 90.44 238 SER A O 1
ATOM 1861 N N . ALA A 1 239 ? 4.882 -3.246 12.604 1.00 93.44 239 ALA A N 1
ATOM 1862 C CA . ALA A 1 239 ? 3.784 -4.196 12.768 1.00 93.44 239 ALA A CA 1
ATOM 1863 C C . ALA A 1 239 ? 3.228 -4.666 11.414 1.00 93.44 239 ALA A C 1
ATOM 1865 O O . ALA A 1 239 ? 3.276 -5.861 11.116 1.00 93.44 239 ALA A O 1
ATOM 1866 N N . ALA A 1 240 ? 2.795 -3.723 10.568 1.00 95.06 240 ALA A N 1
ATOM 1867 C CA . ALA A 1 240 ? 2.290 -4.015 9.231 1.00 95.06 240 ALA A CA 1
ATOM 1868 C C . ALA A 1 240 ? 3.371 -4.669 8.361 1.00 95.06 240 ALA A C 1
ATOM 1870 O O . ALA A 1 240 ? 3.133 -5.731 7.793 1.00 95.06 240 ALA A O 1
ATOM 1871 N N . LEU A 1 241 ? 4.588 -4.113 8.313 1.00 93.75 241 LEU A N 1
ATOM 1872 C CA . LEU A 1 241 ? 5.673 -4.692 7.518 1.00 93.75 241 LEU A CA 1
ATOM 1873 C C . LEU A 1 241 ? 5.934 -6.157 7.889 1.00 93.75 241 LEU A C 1
ATOM 1875 O O . LEU A 1 241 ? 6.006 -7.009 7.007 1.00 93.75 241 LEU A O 1
ATOM 1879 N N . SER A 1 242 ? 6.049 -6.453 9.185 1.00 95.19 242 SER A N 1
ATOM 1880 C CA . SER A 1 242 ? 6.321 -7.809 9.667 1.00 95.19 242 SER A CA 1
ATOM 1881 C C . SER A 1 242 ? 5.194 -8.771 9.299 1.00 95.19 242 SER A C 1
ATOM 1883 O O . SER A 1 242 ? 5.475 -9.885 8.871 1.00 95.19 242 SER A O 1
ATOM 1885 N N . ALA A 1 243 ? 3.932 -8.335 9.399 1.00 97.38 243 ALA A N 1
ATOM 1886 C CA . ALA A 1 243 ? 2.772 -9.143 9.024 1.00 97.38 243 ALA A CA 1
ATOM 1887 C C . ALA A 1 243 ? 2.796 -9.540 7.537 1.00 97.38 243 ALA A C 1
ATOM 1889 O O . ALA A 1 243 ? 2.647 -10.716 7.205 1.00 97.38 243 ALA A O 1
ATOM 1890 N N . TYR A 1 244 ? 3.040 -8.586 6.630 1.00 97.62 244 TYR A N 1
ATOM 1891 C CA . TYR A 1 244 ? 3.109 -8.885 5.192 1.00 97.62 244 TYR A CA 1
ATOM 1892 C C . TYR A 1 244 ? 4.355 -9.693 4.823 1.00 97.62 244 TYR A C 1
ATOM 1894 O O . TYR A 1 244 ? 4.272 -10.611 4.008 1.00 97.62 244 TYR A O 1
ATOM 1902 N N . CYS A 1 245 ? 5.503 -9.402 5.439 1.00 96.75 245 CYS A N 1
ATOM 1903 C CA . CYS A 1 245 ? 6.717 -10.194 5.258 1.00 96.75 245 CYS A CA 1
ATOM 1904 C C . CYS A 1 245 ? 6.501 -11.652 5.685 1.00 96.75 245 CYS A C 1
ATOM 1906 O O . CYS A 1 245 ? 6.845 -12.562 4.930 1.00 96.75 245 CYS A O 1
ATOM 1908 N N . ALA A 1 246 ? 5.855 -11.883 6.831 1.00 97.06 246 ALA A N 1
ATOM 1909 C CA . ALA A 1 246 ? 5.491 -13.218 7.295 1.00 97.06 246 ALA A CA 1
ATOM 1910 C C . ALA A 1 246 ? 4.551 -13.930 6.310 1.00 97.06 246 ALA A C 1
ATOM 1912 O O . ALA A 1 246 ? 4.798 -15.081 5.952 1.00 97.06 246 ALA A O 1
ATOM 1913 N N . ALA A 1 247 ? 3.533 -13.229 5.795 1.00 96.31 247 ALA A N 1
ATOM 1914 C CA . ALA A 1 247 ? 2.599 -13.770 4.805 1.00 96.31 247 ALA A CA 1
ATOM 1915 C C . ALA A 1 247 ? 3.279 -14.210 3.491 1.00 96.31 247 ALA A C 1
ATOM 1917 O O . ALA A 1 247 ? 2.775 -15.096 2.801 1.00 96.31 247 ALA A O 1
ATOM 1918 N N . ALA A 1 248 ? 4.420 -13.610 3.146 1.00 94.56 248 ALA A N 1
ATOM 1919 C CA . ALA A 1 248 ? 5.200 -13.930 1.952 1.00 94.56 248 ALA A CA 1
ATOM 1920 C C . ALA A 1 248 ? 6.443 -14.800 2.216 1.00 94.56 248 ALA A C 1
ATOM 1922 O O . ALA A 1 248 ? 7.168 -15.121 1.274 1.00 94.56 248 ALA A O 1
ATOM 1923 N N . GLY A 1 249 ? 6.726 -15.171 3.469 1.00 95.19 249 GLY A N 1
ATOM 1924 C CA . GLY A 1 249 ? 7.964 -15.875 3.824 1.00 95.19 249 GLY A CA 1
ATOM 1925 C C . GLY A 1 249 ? 9.228 -15.047 3.545 1.00 95.19 249 GLY A C 1
ATOM 1926 O O . GLY A 1 249 ? 10.270 -15.584 3.159 1.00 95.19 249 GLY A O 1
ATOM 1927 N N . ILE A 1 250 ? 9.139 -13.723 3.683 1.00 93.50 250 ILE A N 1
ATOM 1928 C CA . ILE A 1 250 ? 10.263 -12.795 3.531 1.00 93.50 250 ILE A CA 1
ATOM 1929 C C . ILE A 1 250 ? 10.812 -12.471 4.923 1.00 93.50 250 ILE A C 1
ATOM 1931 O O . ILE A 1 250 ? 10.038 -12.082 5.796 1.00 93.50 250 ILE A O 1
ATOM 1935 N N . PRO A 1 251 ? 12.129 -12.597 5.161 1.00 92.75 251 PRO A N 1
ATOM 1936 C CA . PRO A 1 251 ? 12.719 -12.186 6.429 1.00 92.75 251 PRO A CA 1
ATOM 1937 C C . PRO A 1 251 ? 12.437 -10.707 6.732 1.00 92.75 251 PRO A C 1
ATOM 1939 O O . PRO A 1 251 ? 12.731 -9.833 5.914 1.00 92.75 251 PRO A O 1
ATOM 1942 N N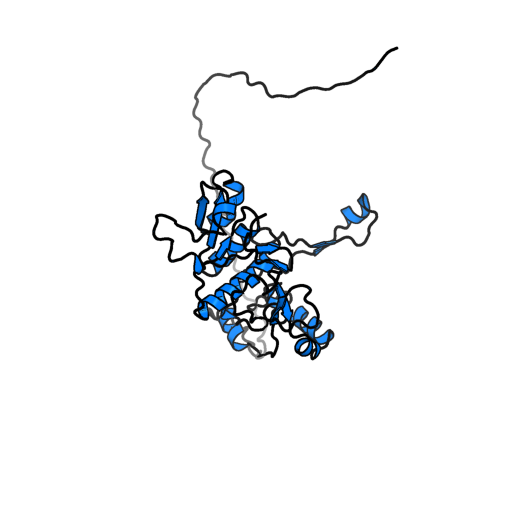 . SER A 1 252 ? 11.886 -10.431 7.915 1.00 93.06 252 SER A N 1
ATOM 1943 C CA . SER A 1 252 ? 11.678 -9.077 8.437 1.00 93.06 252 SER A CA 1
ATOM 1944 C C . SER A 1 252 ? 12.624 -8.820 9.602 1.00 93.06 252 SER A C 1
ATOM 1946 O O . SER A 1 252 ? 12.747 -9.665 10.490 1.00 93.06 252 SER A O 1
ATOM 1948 N N . ILE A 1 253 ? 13.299 -7.671 9.596 1.00 89.75 253 ILE A N 1
ATOM 1949 C CA . ILE A 1 253 ? 14.265 -7.289 10.630 1.00 89.75 253 ILE A CA 1
ATOM 1950 C C . ILE A 1 253 ? 13.878 -5.920 11.191 1.00 89.75 253 ILE A C 1
ATOM 1952 O O . ILE A 1 253 ? 13.699 -4.962 10.438 1.00 89.75 253 ILE A O 1
ATOM 1956 N N . VAL A 1 254 ? 13.764 -5.817 12.516 1.00 87.75 254 VAL A N 1
ATOM 1957 C CA . VAL A 1 254 ? 13.428 -4.565 13.207 1.00 87.75 254 VAL A CA 1
ATOM 1958 C C . VAL A 1 254 ? 14.627 -4.107 14.027 1.00 87.75 254 VAL A C 1
ATOM 1960 O O . VAL A 1 254 ? 15.046 -4.794 14.954 1.00 87.75 254 VAL A O 1
ATOM 1963 N N . PHE A 1 255 ? 15.173 -2.942 13.694 1.00 84.06 255 PHE A N 1
ATOM 1964 C CA . PHE A 1 255 ? 16.355 -2.371 14.336 1.00 84.06 255 PHE A CA 1
ATOM 1965 C C . PHE A 1 255 ? 15.951 -1.332 15.374 1.00 84.06 255 PHE A C 1
ATOM 1967 O O . PHE A 1 255 ? 15.345 -0.319 15.025 1.00 84.06 255 PHE A O 1
ATOM 1974 N N . LEU A 1 256 ? 16.308 -1.562 16.640 1.00 81.62 256 LEU A N 1
ATOM 1975 C CA . LEU A 1 256 ? 15.920 -0.704 17.756 1.00 81.62 256 LEU A CA 1
ATOM 1976 C C . LEU A 1 256 ? 17.113 -0.373 18.649 1.00 81.62 256 LEU A C 1
ATOM 1978 O O . LEU A 1 256 ? 17.916 -1.258 18.942 1.00 81.62 256 LEU A O 1
ATOM 1982 N N . PRO A 1 257 ? 17.218 0.865 19.158 1.00 76.75 257 PRO A N 1
ATOM 1983 C CA . PRO A 1 257 ? 18.184 1.158 20.201 1.00 76.75 257 PRO A CA 1
ATOM 1984 C C . PRO A 1 257 ? 17.769 0.448 21.498 1.00 76.75 257 PRO A C 1
ATOM 1986 O O . PRO A 1 257 ? 16.585 0.391 21.842 1.00 76.75 257 PRO A O 1
ATOM 1989 N N . ALA A 1 258 ? 18.745 -0.091 22.229 1.00 74.81 258 ALA A N 1
ATOM 1990 C CA . ALA A 1 258 ? 18.525 -0.965 23.383 1.00 74.81 258 ALA A CA 1
ATOM 1991 C C . ALA A 1 258 ? 17.676 -0.328 24.495 1.00 74.81 258 ALA A C 1
ATOM 1993 O O . ALA A 1 258 ? 16.965 -1.018 25.221 1.00 74.81 258 ALA A O 1
ATOM 1994 N N . ASN A 1 259 ? 17.709 1.000 24.604 1.00 73.56 259 ASN A N 1
ATOM 1995 C CA . ASN A 1 259 ? 16.937 1.772 25.574 1.00 73.56 259 ASN A CA 1
ATOM 1996 C C . ASN A 1 259 ? 15.499 2.103 25.124 1.00 73.56 259 ASN A C 1
ATOM 1998 O O . ASN A 1 259 ? 14.771 2.741 25.881 1.00 73.56 259 ASN A O 1
ATOM 2002 N N . ARG A 1 260 ? 15.073 1.702 23.917 1.00 67.75 260 ARG A N 1
ATOM 2003 C CA . ARG A 1 260 ? 13.716 1.946 23.386 1.00 67.75 260 ARG A CA 1
ATOM 2004 C C . ARG A 1 260 ? 12.941 0.669 23.074 1.00 67.75 260 ARG A C 1
ATOM 2006 O O . ARG A 1 260 ? 12.110 0.643 22.168 1.00 67.75 260 ARG A O 1
ATOM 2013 N N . ILE A 1 261 ? 13.190 -0.388 23.838 1.00 73.25 261 ILE A N 1
ATOM 2014 C CA . ILE A 1 261 ? 12.484 -1.658 23.680 1.00 73.25 261 ILE A CA 1
ATOM 2015 C C . ILE A 1 261 ? 11.306 -1.700 24.645 1.00 73.25 261 ILE A C 1
ATOM 2017 O O . ILE A 1 261 ? 11.475 -1.813 25.855 1.00 73.25 261 ILE A O 1
ATOM 2021 N N . SER A 1 262 ? 10.100 -1.634 24.086 1.00 81.56 262 SER A N 1
ATOM 2022 C CA . SER A 1 262 ? 8.857 -1.921 24.796 1.00 81.56 262 SER A CA 1
ATOM 2023 C C . SER A 1 262 ? 8.203 -3.144 24.172 1.00 81.56 262 SER A C 1
ATOM 2025 O O . SER A 1 262 ? 7.852 -3.131 22.992 1.00 81.56 262 SER A O 1
ATOM 2027 N N . ILE A 1 263 ? 7.998 -4.194 24.969 1.00 81.88 263 ILE A N 1
ATOM 2028 C CA . ILE A 1 263 ? 7.310 -5.413 24.518 1.00 81.88 263 ILE A CA 1
ATOM 2029 C C . ILE A 1 263 ? 5.905 -5.091 24.000 1.00 81.88 263 ILE A C 1
ATOM 2031 O O . ILE A 1 263 ? 5.487 -5.648 22.990 1.00 81.88 263 ILE A O 1
ATOM 2035 N N . ALA A 1 264 ? 5.203 -4.145 24.631 1.00 85.75 264 ALA A N 1
ATOM 2036 C CA . ALA A 1 264 ? 3.864 -3.747 24.205 1.00 85.75 264 ALA A CA 1
ATOM 2037 C C . ALA A 1 264 ? 3.853 -3.136 22.793 1.00 85.75 264 ALA A C 1
ATOM 2039 O O . ALA A 1 264 ? 2.934 -3.393 22.024 1.00 85.75 264 ALA A O 1
ATOM 2040 N N . GLN A 1 265 ? 4.886 -2.369 22.429 1.00 85.12 265 GLN A N 1
ATOM 2041 C CA . GLN A 1 265 ? 5.004 -1.779 21.089 1.00 85.12 265 GLN A CA 1
ATOM 2042 C C . GLN A 1 265 ? 5.411 -2.817 20.034 1.00 85.12 265 GLN A C 1
ATOM 2044 O O . GLN A 1 265 ? 5.032 -2.713 18.874 1.00 85.12 265 GLN A O 1
ATOM 2049 N N . LEU A 1 266 ? 6.150 -3.849 20.443 1.00 87.38 266 LEU A N 1
ATOM 2050 C CA . LEU A 1 266 ? 6.714 -4.858 19.544 1.00 87.38 266 LEU A CA 1
ATOM 2051 C C . LEU A 1 266 ? 5.908 -6.152 19.485 1.00 87.38 266 LEU A C 1
ATOM 2053 O O . LEU A 1 266 ? 6.318 -7.084 18.797 1.00 87.38 266 LEU A O 1
ATOM 2057 N N . VAL A 1 267 ? 4.758 -6.209 20.160 1.00 93.50 267 VAL A N 1
ATOM 2058 C CA . VAL A 1 267 ? 3.928 -7.415 20.231 1.00 93.50 267 VAL A CA 1
ATOM 2059 C C . VAL A 1 267 ? 3.581 -7.951 18.842 1.00 93.50 267 VAL A C 1
ATOM 2061 O O . VAL A 1 267 ? 3.737 -9.143 18.603 1.00 93.50 267 VAL A O 1
ATOM 2064 N N . GLN A 1 268 ? 3.200 -7.079 17.901 1.00 94.38 268 GLN A N 1
ATOM 2065 C CA . GLN A 1 268 ? 2.869 -7.486 16.535 1.00 94.38 268 GLN A CA 1
ATOM 2066 C C . GLN A 1 268 ? 4.107 -7.913 15.726 1.00 94.38 268 GLN A C 1
ATOM 2068 O O . GLN A 1 268 ? 4.078 -9.017 15.187 1.00 94.38 268 GLN A O 1
ATOM 2073 N N . PRO A 1 269 ? 5.208 -7.130 15.643 1.00 92.44 269 PRO A N 1
ATOM 2074 C CA . PRO A 1 269 ? 6.433 -7.597 14.990 1.00 92.44 269 PRO A CA 1
ATOM 2075 C C . PRO A 1 269 ? 6.934 -8.951 15.508 1.00 92.44 269 PRO A C 1
ATOM 2077 O O . PRO A 1 269 ? 7.225 -9.841 14.713 1.00 92.44 269 PRO A O 1
ATOM 2080 N N . ILE A 1 270 ? 6.979 -9.132 16.832 1.00 92.25 270 ILE A N 1
ATOM 2081 C CA . ILE A 1 270 ? 7.452 -10.371 17.465 1.00 92.25 270 ILE A CA 1
ATOM 2082 C C . ILE A 1 270 ? 6.505 -11.535 17.152 1.00 92.25 270 ILE A C 1
ATOM 2084 O O . ILE A 1 270 ? 6.968 -12.601 16.755 1.00 92.25 270 ILE A O 1
ATOM 2088 N N . ALA A 1 271 ? 5.187 -11.340 17.284 1.00 95.38 271 ALA A N 1
ATOM 2089 C CA . ALA A 1 271 ? 4.198 -12.378 16.985 1.00 95.38 271 ALA A CA 1
ATOM 2090 C C . ALA A 1 271 ? 4.206 -12.794 15.505 1.00 95.38 271 ALA A C 1
ATOM 2092 O O . ALA A 1 271 ? 3.981 -13.960 15.196 1.00 95.38 271 ALA A O 1
ATOM 2093 N N . ASN A 1 272 ? 4.523 -11.863 14.601 1.00 96.00 272 ASN A N 1
ATOM 2094 C CA . ASN A 1 272 ? 4.689 -12.125 13.171 1.00 96.00 272 ASN A CA 1
ATOM 2095 C C . ASN A 1 272 ? 6.075 -12.703 12.812 1.00 96.00 272 ASN A C 1
ATOM 2097 O O . ASN A 1 272 ? 6.381 -12.872 11.635 1.00 96.00 272 ASN A O 1
ATOM 2101 N N . GLY A 1 273 ? 6.928 -13.016 13.794 1.00 92.94 273 GLY A N 1
ATOM 2102 C CA . GLY A 1 273 ? 8.219 -13.670 13.564 1.00 92.94 273 GLY A CA 1
ATOM 2103 C C . GLY A 1 273 ? 9.327 -12.746 13.053 1.00 92.94 273 GLY A C 1
ATOM 2104 O O . GLY A 1 273 ? 10.307 -13.228 12.484 1.00 92.94 273 GLY A O 1
ATOM 2105 N N . ALA A 1 274 ? 9.201 -11.430 13.241 1.00 92.56 274 ALA A N 1
ATOM 2106 C CA . ALA A 1 274 ? 10.265 -10.501 12.886 1.00 92.56 274 ALA A CA 1
ATOM 2107 C C . ALA A 1 274 ? 11.500 -10.694 13.774 1.00 92.56 274 ALA A C 1
ATOM 2109 O O . ALA A 1 274 ? 11.409 -10.901 14.987 1.00 92.56 274 ALA A O 1
ATOM 2110 N N . PHE A 1 275 ? 12.677 -10.553 13.171 1.00 91.25 275 PHE A N 1
ATOM 2111 C CA . PHE A 1 275 ? 13.939 -10.572 13.888 1.00 91.25 275 PHE A CA 1
ATOM 2112 C C . PHE A 1 275 ? 14.209 -9.195 14.499 1.00 91.25 275 PHE A C 1
ATOM 2114 O O . PHE A 1 275 ? 14.651 -8.264 13.823 1.00 91.25 275 PHE A O 1
ATOM 2121 N N . VAL A 1 276 ? 13.897 -9.049 15.785 1.00 88.38 276 VAL A N 1
ATOM 2122 C CA . VAL A 1 276 ? 14.074 -7.789 16.513 1.00 88.38 276 VAL A CA 1
ATOM 2123 C C . VAL A 1 276 ? 15.490 -7.706 17.074 1.00 88.38 276 VAL A C 1
ATOM 2125 O O . VAL A 1 276 ? 15.877 -8.484 17.945 1.00 88.38 276 VAL A O 1
ATOM 2128 N N . LEU A 1 277 ? 16.253 -6.726 16.598 1.00 85.12 277 LEU A N 1
ATOM 2129 C CA . LEU A 1 277 ? 17.618 -6.459 17.022 1.00 85.12 277 LEU A CA 1
ATOM 2130 C C . LEU A 1 277 ? 17.679 -5.252 17.956 1.00 85.12 277 LEU A C 1
ATOM 2132 O O . LEU A 1 277 ? 17.368 -4.125 17.570 1.00 85.12 277 LEU A O 1
ATOM 2136 N N . SER A 1 278 ? 18.139 -5.514 19.179 1.00 80.69 278 SER A N 1
ATOM 2137 C CA . SER A 1 278 ? 18.504 -4.507 20.174 1.00 80.69 278 SER A CA 1
ATOM 2138 C C . SER A 1 278 ? 19.949 -4.062 19.961 1.00 80.69 278 SER A C 1
ATOM 2140 O O . SER A 1 278 ? 20.867 -4.873 20.085 1.00 80.69 278 SER A O 1
ATOM 2142 N N . ILE A 1 279 ? 20.164 -2.786 19.649 1.00 74.62 279 ILE A N 1
ATOM 2143 C CA . ILE A 1 279 ? 21.490 -2.228 19.367 1.00 74.62 279 ILE A CA 1
ATOM 2144 C C . ILE A 1 279 ? 21.902 -1.287 20.503 1.00 74.62 279 ILE A C 1
ATOM 2146 O O . ILE A 1 279 ? 21.182 -0.354 20.852 1.00 74.62 279 ILE A O 1
ATOM 2150 N N . GLY A 1 280 ? 23.082 -1.522 21.083 1.00 62.28 280 GLY A N 1
ATOM 2151 C CA . GLY A 1 280 ? 23.614 -0.761 22.224 1.00 62.28 280 GLY A CA 1
ATOM 2152 C C . GLY A 1 280 ? 24.157 0.639 21.900 1.00 62.28 280 GLY A C 1
ATOM 2153 O O . GLY A 1 280 ? 24.597 1.337 22.806 1.00 62.28 280 GLY A O 1
ATOM 2154 N N . TYR A 1 281 ? 24.125 1.055 20.633 1.00 58.28 281 TYR A N 1
ATOM 2155 C CA . TYR A 1 281 ? 24.624 2.346 20.152 1.00 58.28 281 TYR A CA 1
ATOM 2156 C C . TYR A 1 281 ? 23.509 3.112 19.425 1.00 58.28 281 TYR A C 1
ATOM 2158 O O . TYR A 1 281 ? 22.586 2.486 18.896 1.00 58.28 281 TYR A O 1
ATOM 2166 N N . PRO A 1 282 ? 23.547 4.455 19.407 1.00 53.34 282 PRO A N 1
ATOM 2167 C CA . PRO A 1 282 ? 22.487 5.256 18.806 1.00 53.34 282 PRO A CA 1
ATOM 2168 C C . PRO A 1 282 ? 22.347 5.008 17.291 1.00 53.34 282 PRO A C 1
ATOM 2170 O O . PRO A 1 282 ? 23.327 4.808 16.573 1.00 53.34 282 PRO A O 1
ATOM 2173 N N . LEU A 1 283 ? 21.094 5.024 16.815 1.00 46.97 283 LEU A N 1
ATOM 2174 C CA . LEU A 1 283 ? 20.672 4.598 15.468 1.00 46.97 283 LEU A CA 1
ATOM 2175 C C . LEU A 1 283 ? 21.439 5.303 14.329 1.00 46.97 283 LEU A C 1
ATOM 2177 O O . LEU A 1 283 ? 21.740 4.686 13.309 1.00 46.97 283 LEU A O 1
ATOM 2181 N N . HIS A 1 284 ? 21.820 6.568 14.533 1.00 48.88 284 HIS A N 1
ATOM 2182 C CA . HIS A 1 284 ? 22.568 7.369 13.560 1.00 48.88 284 HIS A CA 1
ATOM 2183 C C . HIS A 1 284 ? 23.986 6.852 13.253 1.00 48.88 284 HIS A C 1
ATOM 2185 O O . HIS A 1 284 ? 24.520 7.136 12.189 1.00 48.88 284 HIS A O 1
ATOM 2191 N N . SER A 1 285 ? 24.599 6.052 14.131 1.00 43.38 285 SER A N 1
ATOM 2192 C CA . SER A 1 285 ? 25.986 5.601 13.954 1.00 43.38 285 SER A CA 1
ATOM 2193 C C . SER A 1 285 ? 26.117 4.415 12.992 1.00 43.38 285 SER A C 1
ATOM 2195 O O . SER A 1 285 ? 27.232 4.018 12.672 1.00 43.38 285 SER A O 1
ATOM 2197 N N . TRP A 1 286 ? 24.998 3.828 12.552 1.00 45.72 286 TRP A N 1
ATOM 2198 C CA . TRP A 1 286 ? 24.974 2.567 11.800 1.00 45.72 286 TRP A CA 1
ATOM 2199 C C . TRP A 1 286 ? 24.544 2.726 10.344 1.00 45.72 286 TRP A C 1
ATOM 2201 O O . TRP A 1 286 ? 25.028 1.994 9.490 1.00 45.72 286 TRP A O 1
ATOM 2211 N N . ILE A 1 287 ? 23.670 3.685 10.042 1.00 45.44 287 ILE A N 1
ATOM 2212 C CA . ILE A 1 287 ? 23.079 3.812 8.701 1.00 45.44 287 ILE A CA 1
ATOM 2213 C C . ILE A 1 287 ? 24.082 4.406 7.682 1.00 45.44 287 ILE A C 1
ATOM 2215 O O . ILE A 1 287 ? 23.938 4.182 6.485 1.00 45.44 287 ILE A O 1
ATOM 2219 N N . GLY A 1 288 ? 25.158 5.054 8.154 1.00 36.62 288 GLY A N 1
ATOM 2220 C CA . GLY A 1 288 ? 26.209 5.662 7.320 1.00 36.62 288 GLY A CA 1
ATOM 2221 C C . GLY A 1 288 ? 27.586 4.978 7.338 1.00 36.62 288 GLY A C 1
ATOM 2222 O O . GLY A 1 288 ? 28.511 5.475 6.701 1.00 36.62 288 GLY A O 1
ATOM 2223 N N . TYR A 1 289 ? 27.766 3.857 8.047 1.00 31.42 289 TYR A N 1
ATOM 2224 C CA . TYR A 1 289 ? 29.049 3.140 8.089 1.00 31.42 289 TYR A CA 1
ATOM 2225 C C . TYR A 1 289 ? 28.906 1.727 7.515 1.00 31.42 289 TYR A C 1
ATOM 2227 O O . TYR A 1 289 ? 27.932 1.046 7.840 1.00 31.42 289 TYR A O 1
ATOM 2235 N N . PRO A 1 290 ? 29.878 1.222 6.723 1.00 34.28 290 PRO A N 1
ATOM 2236 C CA . PRO A 1 290 ? 29.963 -0.201 6.430 1.00 34.28 290 PRO A CA 1
ATOM 2237 C C . PRO A 1 290 ? 30.127 -0.938 7.761 1.00 34.28 290 PRO A C 1
ATOM 2239 O O . PRO A 1 290 ? 31.192 -0.941 8.377 1.00 34.28 290 PRO A O 1
ATOM 2242 N N . LEU A 1 291 ? 29.013 -1.492 8.228 1.00 34.69 291 LEU A N 1
ATOM 2243 C CA . LEU A 1 291 ? 28.838 -2.156 9.506 1.00 34.69 291 LEU A CA 1
ATOM 2244 C C . LEU A 1 291 ? 29.959 -3.155 9.760 1.00 34.69 291 LEU A C 1
ATOM 2246 O O . LEU A 1 291 ? 29.927 -4.251 9.214 1.00 34.69 291 LEU A O 1
ATOM 2250 N N . ARG A 1 292 ? 30.919 -2.815 10.624 1.00 28.44 292 ARG A N 1
ATOM 2251 C CA . ARG A 1 292 ? 31.886 -3.782 11.148 1.00 28.44 292 ARG A CA 1
ATOM 2252 C C . ARG A 1 292 ? 31.290 -4.518 12.347 1.00 28.44 292 ARG A C 1
ATOM 2254 O O . ARG A 1 292 ? 31.721 -4.327 13.478 1.00 28.44 292 ARG A O 1
ATOM 2261 N N . ILE A 1 293 ? 30.247 -5.323 12.111 1.00 32.06 293 ILE A N 1
ATOM 2262 C CA . ILE A 1 293 ? 29.742 -6.259 13.128 1.00 32.06 293 ILE A CA 1
ATOM 2263 C C . ILE A 1 293 ? 30.739 -7.419 13.218 1.00 32.06 293 ILE A C 1
ATOM 2265 O O . ILE A 1 293 ? 30.936 -8.141 12.246 1.00 32.06 293 ILE A O 1
ATOM 2269 N N . GLY A 1 294 ? 31.328 -7.646 14.394 1.00 26.73 294 GLY A N 1
ATOM 2270 C CA . GLY A 1 294 ? 32.215 -8.783 14.702 1.00 26.73 294 GLY A CA 1
ATOM 2271 C C . GLY A 1 294 ? 31.528 -10.159 14.791 1.00 26.73 294 GLY A C 1
ATOM 2272 O O . GLY A 1 294 ? 31.974 -11.014 15.545 1.00 26.73 294 GLY A O 1
ATOM 2273 N N . TYR A 1 295 ? 30.448 -10.370 14.040 1.00 29.86 295 TYR A N 1
ATOM 2274 C CA . TYR A 1 295 ? 29.738 -11.638 13.834 1.00 29.86 295 TYR A CA 1
ATOM 2275 C C . TYR A 1 295 ? 29.483 -11.775 12.321 1.00 29.86 295 TYR A C 1
ATOM 2277 O O . TYR A 1 295 ? 29.501 -10.753 11.635 1.00 29.86 295 TYR A O 1
ATOM 2285 N N . PRO A 1 296 ? 29.252 -12.973 11.748 1.00 27.62 296 PRO A N 1
ATOM 2286 C CA . PRO A 1 296 ? 29.239 -13.197 10.293 1.00 27.62 296 PRO A CA 1
ATOM 2287 C C . PRO A 1 296 ? 27.979 -12.637 9.585 1.00 27.62 296 PRO A C 1
ATOM 2289 O O . PRO A 1 296 ? 27.396 -13.274 8.718 1.00 27.62 296 PRO A O 1
ATOM 2292 N N . LEU A 1 297 ? 27.534 -11.434 9.956 1.00 32.41 297 LEU A N 1
ATOM 2293 C CA . LEU A 1 297 ? 26.418 -10.680 9.380 1.00 32.41 297 LEU A CA 1
ATOM 2294 C C . LEU A 1 297 ? 26.849 -9.777 8.210 1.00 32.41 297 LEU A C 1
ATOM 2296 O O . LEU A 1 297 ? 25.997 -9.307 7.462 1.00 32.41 297 LEU A O 1
ATOM 2300 N N . HIS A 1 298 ? 28.155 -9.575 8.001 1.00 32.25 298 HIS A N 1
ATOM 2301 C CA . HIS A 1 298 ? 28.719 -8.714 6.949 1.00 32.25 298 HIS A CA 1
ATOM 2302 C C . HIS A 1 298 ? 28.259 -9.040 5.516 1.00 32.25 298 HIS A C 1
ATOM 2304 O O . HIS A 1 298 ? 28.313 -8.170 4.652 1.00 32.25 298 HIS A O 1
ATOM 2310 N N . SER A 1 299 ? 27.800 -10.266 5.251 1.00 33.19 299 SER A N 1
ATOM 2311 C CA . SER A 1 299 ? 27.396 -10.707 3.909 1.00 33.19 299 SER A CA 1
ATOM 2312 C C . SER A 1 299 ? 25.926 -10.425 3.562 1.00 33.19 299 SER A C 1
ATOM 2314 O O . SER A 1 299 ? 25.563 -10.535 2.398 1.00 33.19 299 SER A O 1
ATOM 2316 N N . TRP A 1 300 ? 25.076 -10.085 4.540 1.00 33.56 300 TRP A N 1
ATOM 2317 C CA . TRP A 1 300 ? 23.611 -10.035 4.362 1.00 33.56 300 TRP A CA 1
ATOM 2318 C C . TRP A 1 300 ? 23.053 -8.613 4.236 1.00 33.56 300 TRP A C 1
ATOM 2320 O O . TRP A 1 300 ? 22.020 -8.390 3.612 1.00 33.56 300 TRP A O 1
ATOM 2330 N N . ILE A 1 301 ? 23.743 -7.645 4.828 1.00 41.19 301 ILE A N 1
ATOM 2331 C CA . ILE A 1 301 ? 23.250 -6.280 5.048 1.00 41.19 301 ILE A CA 1
ATOM 2332 C C . ILE A 1 301 ? 23.104 -5.457 3.759 1.00 41.19 301 ILE A C 1
ATOM 2334 O O . ILE A 1 301 ? 22.097 -4.761 3.648 1.00 41.19 301 ILE A O 1
ATOM 2338 N N . PRO A 1 302 ? 23.991 -5.577 2.747 1.00 40.66 302 PRO A N 1
ATOM 2339 C CA . PRO A 1 302 ? 23.797 -4.892 1.463 1.00 40.66 302 PRO A CA 1
ATOM 2340 C C . PRO A 1 302 ? 22.535 -5.340 0.712 1.00 40.66 302 PRO A C 1
ATOM 2342 O O . PRO A 1 302 ? 22.082 -4.652 -0.196 1.00 40.66 302 PRO A O 1
ATOM 2345 N N . SER A 1 303 ? 21.979 -6.499 1.074 1.00 44.31 303 SER A N 1
ATOM 2346 C CA . SER A 1 303 ? 20.789 -7.088 0.459 1.00 44.31 303 SER A CA 1
ATOM 2347 C C . SER A 1 303 ? 19.512 -6.885 1.281 1.00 44.31 303 SER A C 1
ATOM 2349 O O . SER A 1 303 ? 18.467 -7.445 0.942 1.00 44.31 303 SER A O 1
ATOM 2351 N N . ILE A 1 304 ? 19.575 -6.118 2.375 1.00 54.12 304 ILE A N 1
ATOM 2352 C CA . ILE A 1 304 ? 18.398 -5.699 3.140 1.00 54.12 304 ILE A CA 1
ATOM 2353 C C . ILE A 1 304 ? 17.930 -4.367 2.566 1.00 54.12 304 ILE A C 1
ATOM 2355 O O . ILE A 1 304 ? 18.650 -3.373 2.626 1.00 54.12 304 ILE A O 1
ATOM 2359 N N . VAL A 1 305 ? 16.711 -4.343 2.030 1.00 56.94 305 VAL A N 1
ATOM 2360 C CA . VAL A 1 305 ? 16.109 -3.096 1.552 1.00 56.94 305 VAL A CA 1
ATOM 2361 C C . VAL A 1 305 ? 15.380 -2.435 2.717 1.00 56.94 305 VAL A C 1
ATOM 2363 O O . VAL A 1 305 ? 14.573 -3.073 3.402 1.00 56.94 305 VAL A O 1
ATOM 2366 N N . PHE A 1 306 ? 15.686 -1.164 2.961 1.00 52.88 306 PHE A N 1
ATOM 2367 C CA . PHE A 1 306 ? 14.991 -0.336 3.941 1.00 52.88 306 PHE A CA 1
ATOM 2368 C C . PHE A 1 306 ? 13.922 0.486 3.229 1.00 52.88 306 PHE A C 1
ATOM 2370 O O . PHE A 1 306 ? 14.222 1.221 2.294 1.00 52.88 306 PHE A O 1
ATOM 2377 N N . PHE A 1 307 ? 12.680 0.380 3.689 1.00 49.53 307 PHE A N 1
ATOM 2378 C CA . PHE A 1 307 ? 11.572 1.178 3.175 1.00 49.53 307 PHE A CA 1
ATOM 2379 C C . PHE A 1 307 ? 10.874 1.899 4.329 1.00 49.53 307 PHE A C 1
ATOM 2381 O O . PHE A 1 307 ? 10.516 1.268 5.329 1.00 49.53 307 PHE A O 1
ATOM 2388 N N . PHE A 1 308 ? 10.618 3.200 4.174 1.00 37.28 308 PHE A N 1
ATOM 2389 C CA . PHE A 1 308 ? 9.679 3.933 5.015 1.00 37.28 308 PHE A CA 1
ATOM 2390 C C . PHE A 1 308 ? 8.405 4.222 4.204 1.00 37.28 308 PHE A C 1
ATOM 2392 O O . PHE A 1 308 ? 8.416 4.740 3.096 1.00 37.28 308 PHE A O 1
ATOM 2399 N N . VAL A 1 309 ? 7.250 3.839 4.742 1.00 35.25 309 VAL A N 1
ATOM 2400 C CA . VAL A 1 309 ? 5.965 4.237 4.155 1.00 35.25 309 VAL A CA 1
ATOM 2401 C C . VAL A 1 309 ? 5.461 5.423 4.960 1.00 35.25 309 VAL A C 1
ATOM 2403 O O . VAL A 1 309 ? 4.988 5.244 6.088 1.00 35.25 309 VAL A O 1
ATOM 2406 N N . VAL A 1 310 ? 5.553 6.622 4.389 1.00 28.02 310 VAL A N 1
ATOM 2407 C CA . VAL A 1 310 ? 4.896 7.818 4.919 1.00 28.02 310 VAL A CA 1
ATOM 2408 C C . VAL A 1 310 ? 3.741 8.160 3.989 1.00 28.02 310 VAL A C 1
ATOM 2410 O O . VAL A 1 310 ? 3.939 8.486 2.831 1.00 28.02 310 VAL A O 1
ATOM 2413 N N . CYS A 1 311 ? 2.515 7.991 4.498 1.00 24.84 311 CYS A N 1
ATOM 2414 C CA . CYS A 1 311 ? 1.240 8.438 3.921 1.00 24.84 311 CYS A CA 1
ATOM 2415 C C . CYS A 1 311 ? 1.266 8.848 2.432 1.00 24.84 311 CYS A C 1
ATOM 2417 O O . CYS A 1 311 ? 1.315 10.033 2.122 1.00 24.84 311 CYS A O 1
ATOM 2419 N N . GLY A 1 312 ? 1.174 7.878 1.516 1.00 26.30 312 GLY A N 1
ATOM 2420 C CA . GLY A 1 312 ? 0.947 8.155 0.090 1.00 26.30 312 GLY A CA 1
ATOM 2421 C C . GLY A 1 312 ? 2.155 8.665 -0.702 1.00 26.30 312 GLY A C 1
ATOM 2422 O O . GLY A 1 312 ? 2.003 8.909 -1.892 1.00 26.30 312 GLY A O 1
ATOM 2423 N N . ILE A 1 313 ? 3.333 8.773 -0.082 1.00 27.33 313 ILE A N 1
ATOM 2424 C CA . ILE A 1 313 ? 4.620 9.021 -0.738 1.00 27.33 313 ILE A CA 1
ATOM 2425 C C . ILE A 1 313 ? 5.555 7.868 -0.351 1.00 27.33 313 ILE A C 1
ATOM 2427 O O . ILE A 1 313 ? 5.653 7.474 0.815 1.00 27.33 313 ILE A O 1
ATOM 2431 N N . TRP A 1 314 ? 6.210 7.266 -1.341 1.00 39.28 314 TRP A N 1
ATOM 2432 C CA . TRP A 1 314 ? 7.215 6.232 -1.107 1.00 39.28 314 TRP A CA 1
ATOM 2433 C C . TRP A 1 314 ? 8.465 6.894 -0.534 1.00 39.28 314 TRP A C 1
ATOM 2435 O O . TRP A 1 314 ? 9.301 7.410 -1.267 1.00 39.28 314 TRP A O 1
ATOM 2445 N N . GLU A 1 315 ? 8.582 6.925 0.789 1.00 29.81 315 GLU A N 1
ATOM 2446 C CA . GLU A 1 315 ? 9.717 7.556 1.446 1.00 29.81 315 GLU A CA 1
ATOM 2447 C C . GLU A 1 315 ? 10.832 6.532 1.664 1.00 29.81 315 GLU A C 1
ATOM 2449 O O . GLU A 1 315 ? 10.824 5.702 2.566 1.00 29.81 315 GLU A O 1
ATOM 2454 N N . VAL A 1 316 ? 11.839 6.565 0.809 1.00 34.25 316 VAL A N 1
ATOM 2455 C CA . VAL A 1 316 ? 12.998 5.691 0.944 1.00 34.25 316 VAL A CA 1
ATOM 2456 C C . VAL A 1 316 ? 14.158 6.534 1.486 1.00 34.25 316 VAL A C 1
ATOM 2458 O O . VAL A 1 316 ? 14.987 7.057 0.751 1.00 34.25 316 VAL A O 1
ATOM 2461 N N . GLN A 1 317 ? 14.182 6.746 2.806 1.00 29.91 317 GLN A N 1
ATOM 2462 C CA . GLN A 1 317 ? 15.244 7.513 3.463 1.00 29.91 317 GLN A CA 1
ATOM 2463 C C . GLN A 1 317 ? 16.461 6.635 3.771 1.00 29.91 317 GLN A C 1
ATOM 2465 O O . GLN A 1 317 ? 16.362 5.652 4.506 1.00 29.91 317 GLN A O 1
ATOM 2470 N N . ASN A 1 318 ? 17.626 7.063 3.284 1.00 29.14 318 ASN A N 1
ATOM 2471 C CA . ASN A 1 318 ? 18.896 6.787 3.949 1.00 29.14 318 ASN A CA 1
ATOM 2472 C C . ASN A 1 318 ? 19.178 7.962 4.899 1.00 29.14 318 ASN A C 1
ATOM 2474 O O . ASN A 1 318 ? 19.036 9.119 4.480 1.00 29.14 318 ASN A O 1
ATOM 2478 N N . PHE A 1 319 ? 19.505 7.676 6.163 1.00 28.11 319 PHE A N 1
ATOM 2479 C CA . PHE A 1 319 ? 19.882 8.700 7.141 1.00 28.11 319 PHE A CA 1
ATOM 2480 C C . PHE A 1 319 ? 21.254 9.255 6.755 1.00 28.11 319 PHE A C 1
ATOM 2482 O O . PHE A 1 319 ? 22.259 8.590 6.993 1.00 28.11 319 PHE A O 1
ATOM 2489 N N . ASP A 1 320 ? 21.277 10.465 6.199 1.00 26.08 320 ASP A N 1
ATOM 2490 C CA . ASP A 1 320 ? 22.482 11.285 6.133 1.00 26.08 320 ASP A CA 1
ATOM 2491 C C . ASP A 1 320 ? 22.400 12.407 7.170 1.00 26.08 320 ASP A C 1
ATOM 2493 O O . ASP A 1 320 ? 21.330 12.906 7.517 1.00 26.08 320 ASP A O 1
ATOM 2497 N N . THR A 1 321 ? 23.577 12.702 7.703 1.00 27.56 321 THR A N 1
ATOM 2498 C CA . THR A 1 321 ? 23.914 13.516 8.867 1.00 27.56 321 THR A CA 1
ATOM 2499 C C . THR A 1 321 ? 23.568 14.997 8.719 1.00 27.56 321 THR A C 1
ATOM 2501 O O . THR A 1 321 ? 24.197 15.681 7.915 1.00 27.56 321 THR A O 1
ATOM 2504 N N . GLU A 1 322 ? 22.694 15.496 9.593 1.00 26.48 322 GLU A N 1
ATOM 2505 C CA . GLU A 1 322 ? 22.814 16.816 10.235 1.00 26.48 322 GLU A CA 1
ATOM 2506 C C . GLU A 1 322 ? 22.536 16.679 11.738 1.00 26.48 322 GLU A C 1
ATOM 2508 O O . GLU A 1 322 ? 21.619 15.904 12.109 1.00 26.48 322 GLU A O 1
#

Foldseek 3Di:
DDDDDDDDDDDDDDDDDDDDDDDDDDDDDDDDDDDDDDDDDDDDDDDDDDDDDDDPPPPPPPPPDDDLLNVVVVVDDDAPKAKWKDFDPDDPPDPDIGHLLDQDQATPVRGAIFIDIPVVSVVVDDPVRVVVQLVVLPPDPRPPSLAPQCSVVSVQGVPADSVLFQAPSQDPFDWDQPQCCCVPPPVHRGDIDGLCLPTPLSHVLLSVLRSVSSSLSVSVVVVNLAQAAEEADLAPNLLNNLQSCLSSVGAYEYEYAQVPDDCVSCVRNVVSPHHYDHDPDDPLVPLPDQDPDPDPCSVRVVNHQYWDDDDNGGNRDRDDDD

Sequence (322 aa):
MAASPIFRSSLLSPQLLPYHSSTTDKSPSTAHFTPIKATTSSDPATTPPSPAPQSSNHLKHRRSADNIRDEARRHNAAHNFSAKYVPFNADPTSTESYSLDEIVYRSRSGGLLDVQHDMDALKKFDGQYWRSLFDSRVGKTTWPYGSGVWSKKEWVLPEIDGDDIVSAFEGNSNLFWAERFGKQFLGMNDLWVKHCGISHTGSFKDLGMTVLVSQVNRLRKLNRPVVGVGCASTGDTSAALSAYCAAAGIPSIVFLPANRISIAQLVQPIANGAFVLSIGYPLHSWIGYPLRIGYPLHSWIPSIVFFFVVCGIWEVQNFDTE

Organism: NCBI:txid205694